Protein AF-A0A136KE57-F1 (afdb_monomer_lite)

Radius of gyration: 36.79 Å; chains: 1; bounding box: 88×45×106 Å

pLDDT: mean 73.86, std 18.14, range [24.44, 97.5]

Foldseek 3Di:
DDPPCPVDPPVVNLVVLLVVVLVVLVVDPDDPVLSVLLSVLSVVLSVVVVVCVVCVVVVVDDLLCSLLVVLLVCVLVVPPPVSSVSSLVSLVSSLVVCVVVVVHDRSDDDPCVVPDCDVVNSLVVSLVVLVVVLVVLVVVLVVQVVPPPRCVPCVVVNVVSVVVNVVSVVSNVVSCVVVVVPVVVPPPPPPDDDDPDDDDDDDPPPPVVVVVVVVVVCVVCVVVVVVVVVVVVVVVVVCCVVVVPPVPPPPDPPDPPDPDPDDDDKDADADPVRQGDQDWDWDKDWDFPDPPPTDTPDIDDTDTDGADNRRMD

Secondary structure (DSSP, 8-state):
----------HHHHHHHHHHHHHHHHHS---HHHHHHHHHHHHHHHHHHHHTTHHHHSS-S-GGGHHHHHHHHHHHTT--HHHHHHHHHHHHHHHHHHHHTT-SS-----GGGGTS--HHHHHHHHHHHHHHHHHHHHHHHHHHHHSTTTTTT-HHHHHHHHHHHHHHHHHHHHHHHHTT-TTTHHHH--S------------TTHHHHHHHHHHHHHHHHHHHHHHHHHHHHHHHHHHHHHSS------SS-SS------------B-B-TTS-B--S-EEE--EEESSSSSPPEEEE---EEE---TTSB-

Sequence (313 aa):
MLIINVMVINRYNLDNYIQEFTAFLDGSQIAAPYGKHIRSDIKHFAGWLHLKKELLEDGSYQIEDMPRLYVAALGLSRSPRATINRRLSSLRKLNTYISRQQLGQSLWIPKTLNGDLTEKNYLEESLRILTKYDEDLTQELMDFLAAPRASTKHPYLVKKMLDDLVVLDDTFTKYLSILDLSSMSSTKLAVTRKPLFKKDHPNSTITRSWLAQWQELVQRYAILIIIVLLFGLLGTSLSSQFFKKNKLAQAFPTNLTRGTRALSFQGRLTDSLGNPITTATNVVFKLHTAASGGSQLYTSGTCSITPDQDGIF

Structure (mmCIF, N/CA/C/O backbone):
data_AF-A0A136KE57-F1
#
_entry.id   AF-A0A136KE57-F1
#
loop_
_atom_site.group_PDB
_atom_site.id
_atom_site.type_symbol
_atom_site.label_atom_id
_atom_site.label_alt_id
_atom_site.label_comp_id
_atom_site.label_asym_id
_atom_site.label_entity_id
_atom_site.label_seq_id
_atom_site.pdbx_PDB_ins_code
_atom_site.Cartn_x
_atom_site.Cartn_y
_atom_site.Cartn_z
_atom_site.occupancy
_atom_site.B_iso_or_equiv
_atom_site.auth_seq_id
_atom_site.auth_comp_id
_atom_site.auth_asym_id
_atom_site.auth_atom_id
_atom_site.pdbx_PDB_model_num
ATOM 1 N N . MET A 1 1 ? 32.783 -25.815 0.886 1.00 31.81 1 MET A N 1
ATOM 2 C CA . MET A 1 1 ? 31.424 -25.912 0.313 1.00 31.81 1 MET A CA 1
ATOM 3 C C . MET A 1 1 ? 30.428 -25.430 1.366 1.00 31.81 1 MET A C 1
ATOM 5 O O . MET A 1 1 ? 29.775 -26.226 2.020 1.00 31.81 1 MET A O 1
ATOM 9 N N . LEU A 1 2 ? 30.408 -24.118 1.606 1.00 24.44 2 LEU A N 1
ATOM 10 C CA . LEU A 1 2 ? 29.475 -23.439 2.504 1.00 24.44 2 LEU A CA 1
ATOM 11 C C . LEU A 1 2 ? 28.540 -22.673 1.573 1.00 24.44 2 LEU A C 1
ATOM 13 O O . LEU A 1 2 ? 28.871 -21.581 1.120 1.00 24.44 2 LEU A O 1
ATOM 17 N N . ILE A 1 3 ? 27.422 -23.301 1.209 1.00 28.42 3 ILE A N 1
ATOM 18 C CA . ILE A 1 3 ? 26.276 -22.593 0.642 1.00 28.42 3 ILE A CA 1
ATOM 19 C C . ILE A 1 3 ? 25.750 -21.767 1.811 1.00 28.42 3 ILE A C 1
ATOM 21 O O . ILE A 1 3 ? 24.962 -22.232 2.631 1.00 28.42 3 ILE A O 1
ATOM 25 N N . ILE A 1 4 ? 26.335 -20.582 1.977 1.00 32.09 4 ILE A N 1
ATOM 26 C CA . ILE A 1 4 ? 25.825 -19.571 2.884 1.00 32.09 4 ILE A CA 1
ATOM 27 C C . ILE A 1 4 ? 24.401 -19.329 2.411 1.00 32.09 4 ILE A C 1
ATOM 29 O O . ILE A 1 4 ? 24.186 -18.967 1.257 1.00 32.09 4 ILE A O 1
ATOM 33 N N . ASN A 1 5 ? 23.456 -19.606 3.306 1.00 32.62 5 ASN A N 1
ATOM 34 C CA . ASN A 1 5 ? 22.074 -19.169 3.246 1.00 32.62 5 ASN A CA 1
ATOM 35 C C . ASN A 1 5 ? 22.054 -17.650 3.024 1.00 32.62 5 ASN A C 1
ATOM 37 O O . ASN A 1 5 ? 21.844 -16.873 3.954 1.00 32.62 5 ASN A O 1
ATOM 41 N N . VAL A 1 6 ? 22.247 -17.219 1.778 1.00 41.94 6 VAL A N 1
ATOM 42 C CA . VAL A 1 6 ? 21.626 -16.017 1.242 1.00 41.94 6 VAL A CA 1
ATOM 43 C C . VAL A 1 6 ? 20.154 -16.381 1.233 1.00 41.94 6 VAL A C 1
ATOM 45 O O . VAL A 1 6 ? 19.605 -16.860 0.245 1.00 41.94 6 VAL A O 1
ATOM 48 N N . MET A 1 7 ? 19.555 -16.314 2.423 1.00 39.28 7 MET A N 1
ATOM 49 C CA . MET A 1 7 ? 18.130 -16.419 2.615 1.00 39.28 7 MET A CA 1
ATOM 50 C C . MET A 1 7 ? 17.589 -15.250 1.819 1.00 39.28 7 MET A C 1
ATOM 52 O O . MET A 1 7 ? 17.660 -14.095 2.237 1.00 39.28 7 MET A O 1
ATOM 56 N N . VAL A 1 8 ? 17.216 -15.595 0.590 1.00 49.62 8 VAL A N 1
ATOM 57 C CA . VAL A 1 8 ? 16.650 -14.751 -0.438 1.00 49.62 8 VAL A CA 1
ATOM 58 C C . VAL A 1 8 ? 15.774 -13.744 0.283 1.00 49.62 8 VAL A C 1
ATOM 60 O O . VAL A 1 8 ? 14.885 -14.134 1.052 1.00 49.62 8 VAL A O 1
ATOM 63 N N . ILE A 1 9 ? 16.027 -12.453 0.069 1.00 53.16 9 ILE A N 1
ATOM 64 C CA . ILE A 1 9 ? 15.031 -11.416 0.330 1.00 53.16 9 ILE A CA 1
ATOM 65 C C . ILE A 1 9 ? 13.892 -11.710 -0.656 1.00 53.16 9 ILE A C 1
ATOM 67 O O . ILE A 1 9 ? 13.729 -11.068 -1.687 1.00 53.16 9 ILE A O 1
ATOM 71 N N . ASN A 1 10 ? 13.159 -12.792 -0.405 1.00 54.34 10 ASN A N 1
ATOM 72 C CA . ASN A 1 10 ? 11.990 -13.170 -1.150 1.00 54.34 10 ASN A CA 1
ATOM 73 C C . ASN A 1 10 ? 10.924 -12.163 -0.734 1.00 54.34 10 ASN A C 1
ATOM 75 O O . ASN A 1 10 ? 10.936 -11.663 0.392 1.00 54.34 10 ASN A O 1
ATOM 79 N N . ARG A 1 11 ? 10.018 -11.832 -1.646 1.00 49.69 11 ARG A N 1
ATOM 80 C CA . ARG A 1 11 ? 9.012 -10.776 -1.480 1.00 49.69 11 ARG A CA 1
ATOM 81 C C . ARG A 1 11 ? 8.305 -10.835 -0.119 1.00 49.69 11 ARG A C 1
ATOM 83 O O . ARG A 1 11 ? 8.120 -9.806 0.520 1.00 49.69 11 ARG A O 1
ATOM 90 N N . TYR A 1 12 ? 8.000 -12.051 0.336 1.00 52.72 12 TYR A N 1
ATOM 91 C CA . TYR A 1 12 ? 7.395 -12.321 1.640 1.00 52.72 12 TYR A CA 1
ATOM 92 C C . TYR A 1 12 ? 8.231 -11.822 2.826 1.00 52.72 12 TYR A C 1
ATOM 94 O O . TYR A 1 12 ? 7.671 -11.313 3.788 1.00 52.72 12 TYR A O 1
ATOM 102 N N . ASN A 1 13 ? 9.558 -11.899 2.753 1.00 69.31 13 ASN A N 1
ATOM 103 C CA . ASN A 1 13 ? 10.435 -11.460 3.833 1.00 69.31 13 ASN A CA 1
ATOM 104 C C . ASN A 1 13 ? 10.570 -9.937 3.878 1.00 69.31 13 ASN A C 1
ATOM 106 O O . ASN A 1 13 ? 10.570 -9.371 4.964 1.00 69.31 13 ASN A O 1
ATOM 110 N N . LEU A 1 14 ? 10.640 -9.249 2.731 1.00 73.31 14 LEU A N 1
ATOM 111 C CA . LEU A 1 14 ? 10.828 -7.795 2.736 1.00 73.31 14 LEU A CA 1
ATOM 112 C C . LEU A 1 14 ? 9.623 -7.053 3.319 1.00 73.31 14 LEU A C 1
ATOM 114 O O . LEU A 1 14 ? 9.807 -6.157 4.139 1.00 73.31 14 LEU A O 1
ATOM 118 N N . ASP A 1 15 ? 8.404 -7.428 2.929 1.00 75.44 15 ASP A N 1
ATOM 119 C CA . ASP A 1 15 ? 7.193 -6.797 3.463 1.00 75.44 15 ASP A CA 1
ATOM 120 C C . ASP A 1 15 ? 7.050 -7.060 4.971 1.00 75.44 15 ASP A C 1
ATOM 122 O O . ASP A 1 15 ? 6.745 -6.134 5.729 1.00 75.44 15 ASP A O 1
ATOM 126 N N . ASN A 1 16 ? 7.387 -8.275 5.422 1.00 81.88 16 ASN A N 1
ATOM 127 C CA . ASN A 1 16 ? 7.444 -8.619 6.843 1.00 81.88 16 ASN A CA 1
ATOM 128 C C . ASN A 1 16 ? 8.494 -7.776 7.584 1.00 81.88 16 ASN A C 1
ATOM 130 O O . ASN A 1 16 ? 8.169 -7.161 8.596 1.00 81.88 16 ASN A O 1
ATOM 134 N N . TYR A 1 17 ? 9.711 -7.632 7.046 1.00 79.81 17 TYR A N 1
ATOM 135 C CA . TYR A 1 17 ? 10.741 -6.776 7.645 1.00 79.81 17 TYR A CA 1
ATOM 136 C C . TYR A 1 17 ? 10.327 -5.307 7.693 1.00 79.81 17 TYR A C 1
ATOM 138 O O . TYR A 1 17 ? 10.644 -4.609 8.653 1.00 79.81 17 TYR A O 1
ATOM 146 N N . ILE A 1 18 ? 9.609 -4.809 6.684 1.00 81.25 18 ILE A N 1
ATOM 147 C CA . ILE A 1 18 ? 9.087 -3.439 6.686 1.00 81.25 18 ILE A CA 1
ATOM 148 C C . ILE A 1 18 ? 8.016 -3.280 7.764 1.00 81.25 18 ILE A C 1
ATOM 150 O O . ILE A 1 18 ? 7.982 -2.246 8.438 1.00 81.25 18 ILE A O 1
ATOM 154 N N . GLN A 1 19 ? 7.151 -4.278 7.944 1.00 87.00 19 GLN A N 1
ATOM 155 C CA . GLN A 1 19 ? 6.126 -4.276 8.982 1.00 87.00 19 GLN A CA 1
ATOM 156 C C . GLN A 1 19 ? 6.748 -4.328 10.384 1.00 87.00 19 GLN A C 1
ATOM 158 O O . GLN A 1 19 ? 6.423 -3.482 11.219 1.00 87.00 19 GLN A O 1
ATOM 163 N N . GLU A 1 20 ? 7.693 -5.237 10.621 1.00 89.62 20 GLU A N 1
ATOM 164 C CA . GLU A 1 20 ? 8.438 -5.356 11.880 1.00 89.62 20 GLU A CA 1
ATOM 165 C C . GLU A 1 20 ? 9.254 -4.095 12.181 1.00 89.62 20 GLU A C 1
ATOM 167 O O . GLU A 1 20 ? 9.195 -3.555 13.288 1.00 89.62 20 GLU A O 1
ATOM 172 N N . PHE A 1 21 ? 9.945 -3.545 11.178 1.00 90.00 21 PHE A N 1
ATOM 173 C CA . PHE A 1 21 ? 10.662 -2.281 11.314 1.00 90.00 21 PHE A CA 1
ATOM 174 C C . PHE A 1 21 ? 9.713 -1.118 11.618 1.00 90.00 21 PHE A C 1
ATOM 176 O O . PHE A 1 21 ? 10.046 -0.229 12.399 1.00 90.00 21 PHE A O 1
ATOM 183 N N . THR A 1 22 ? 8.514 -1.112 11.033 1.00 88.19 22 THR A N 1
ATOM 184 C CA . THR A 1 22 ? 7.504 -0.089 11.321 1.00 88.19 22 THR A CA 1
ATOM 185 C C . THR A 1 22 ? 7.013 -0.188 12.764 1.00 88.19 22 THR A C 1
ATOM 187 O O . THR A 1 22 ? 6.952 0.837 13.440 1.00 88.19 22 THR A O 1
ATOM 190 N N . ALA A 1 23 ? 6.747 -1.399 13.260 1.00 89.94 23 ALA A N 1
ATOM 191 C CA . ALA A 1 23 ? 6.398 -1.623 14.662 1.00 89.94 23 ALA A CA 1
ATOM 192 C C . ALA A 1 23 ? 7.539 -1.197 15.604 1.00 89.94 23 ALA A C 1
ATOM 194 O O . ALA A 1 23 ? 7.301 -0.545 16.620 1.00 89.94 23 ALA A O 1
ATOM 195 N N . PHE A 1 24 ? 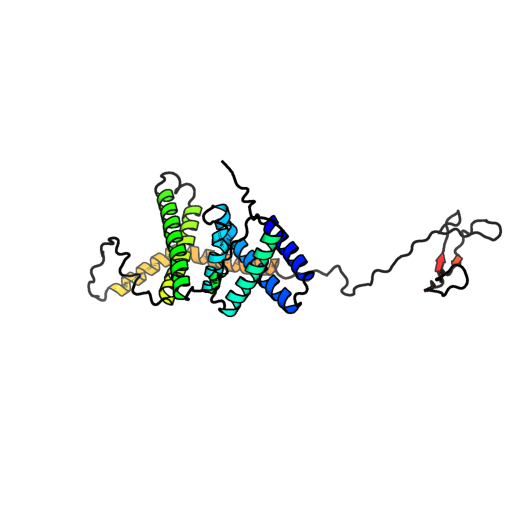8.791 -1.476 15.228 1.00 91.88 24 PHE A N 1
ATOM 196 C CA . PHE A 1 24 ? 9.972 -0.999 15.948 1.00 91.88 24 PHE A CA 1
ATOM 197 C C . PHE A 1 24 ? 10.055 0.534 15.989 1.00 91.88 24 PHE A C 1
ATOM 199 O O . PHE A 1 24 ? 10.359 1.102 17.038 1.00 91.88 24 PHE A O 1
ATOM 206 N N . LEU A 1 25 ? 9.762 1.221 14.879 1.00 90.50 25 LEU A N 1
ATOM 207 C CA . LEU A 1 25 ? 9.720 2.684 14.855 1.00 90.50 25 LEU A CA 1
ATOM 208 C C . LEU A 1 25 ? 8.629 3.243 15.772 1.00 90.50 25 LEU A C 1
ATOM 210 O O . LEU A 1 25 ? 8.873 4.257 16.420 1.00 90.50 25 LEU A O 1
ATOM 214 N N . ASP A 1 26 ? 7.466 2.598 15.845 1.00 88.12 26 ASP A N 1
ATOM 215 C CA . ASP A 1 26 ? 6.365 3.039 16.708 1.00 88.12 26 ASP A CA 1
ATOM 216 C C . ASP A 1 26 ? 6.651 2.796 18.200 1.00 88.12 26 ASP A C 1
ATOM 218 O O . ASP A 1 26 ? 6.220 3.582 19.039 1.00 88.12 26 ASP A O 1
ATOM 222 N N . GLY A 1 27 ? 7.430 1.759 18.532 1.00 87.94 27 GLY A N 1
ATOM 223 C CA . GLY A 1 27 ? 7.944 1.535 19.889 1.00 87.94 27 GLY A CA 1
ATOM 224 C C . GLY A 1 27 ? 9.142 2.419 20.258 1.00 87.94 27 GLY A C 1
ATOM 225 O O . GLY A 1 27 ? 9.462 2.582 21.436 1.00 87.94 27 GLY A O 1
ATOM 226 N N . SER A 1 28 ? 9.823 3.002 19.271 1.00 84.00 28 SER A N 1
ATOM 227 C CA . SER A 1 28 ? 10.935 3.921 19.506 1.00 84.00 28 SER A CA 1
ATOM 228 C C . SER A 1 28 ? 10.418 5.323 19.853 1.00 84.00 28 SER A C 1
ATOM 230 O O . SER A 1 28 ? 9.461 5.800 19.253 1.00 84.00 28 SER A O 1
ATOM 232 N N . GLN A 1 29 ? 11.081 6.041 20.767 1.00 86.44 29 GLN A N 1
ATOM 233 C CA . GLN A 1 29 ? 10.748 7.436 21.129 1.00 86.44 29 GLN A CA 1
ATOM 234 C C . GLN A 1 29 ? 11.065 8.457 20.010 1.00 86.44 29 GLN A C 1
ATOM 236 O O . GLN A 1 29 ? 11.416 9.610 20.259 1.00 86.44 29 GLN A O 1
ATOM 241 N N . ILE A 1 30 ? 10.999 8.042 18.747 1.00 85.94 30 ILE A N 1
ATOM 242 C CA . ILE A 1 30 ? 11.199 8.907 17.596 1.00 85.94 30 ILE A CA 1
ATOM 243 C C . ILE A 1 30 ? 9.970 9.808 17.438 1.00 85.94 30 ILE A C 1
ATOM 245 O O . ILE A 1 30 ? 8.833 9.343 17.434 1.00 85.94 30 ILE A O 1
ATOM 249 N N . ALA A 1 31 ? 10.196 11.108 17.235 1.00 82.56 31 ALA A N 1
ATOM 250 C CA . ALA A 1 31 ? 9.117 12.062 17.001 1.00 82.56 31 ALA A CA 1
ATOM 251 C C . ALA A 1 31 ? 8.207 11.613 15.838 1.00 82.56 31 ALA A C 1
ATOM 253 O O . ALA A 1 31 ? 8.679 11.318 14.733 1.00 82.56 31 ALA A O 1
ATOM 254 N N . ALA A 1 32 ? 6.890 11.616 16.066 1.00 81.94 32 ALA A N 1
ATOM 255 C CA . ALA A 1 32 ? 5.895 11.103 15.120 1.00 81.94 32 ALA A CA 1
ATOM 256 C C . ALA A 1 32 ? 6.021 11.639 13.670 1.00 81.94 32 ALA A C 1
ATOM 258 O O . ALA A 1 32 ? 5.889 10.837 12.737 1.00 81.94 32 ALA A O 1
ATOM 259 N N . PRO A 1 33 ? 6.324 12.935 13.418 1.00 83.25 33 PRO A N 1
ATOM 260 C CA . PRO A 1 33 ? 6.522 13.443 12.056 1.00 83.25 33 PRO A CA 1
ATOM 261 C C . PRO A 1 33 ? 7.706 12.775 11.348 1.00 83.25 33 PRO A C 1
ATOM 263 O O . PRO A 1 33 ? 7.630 12.412 10.175 1.00 83.25 33 PRO A O 1
ATOM 266 N N . TYR A 1 34 ? 8.790 12.538 12.082 1.00 86.19 34 TYR A N 1
ATOM 267 C CA . TYR A 1 34 ? 10.004 11.940 11.549 1.00 86.19 34 TYR A CA 1
ATOM 268 C C . TYR A 1 34 ? 9.820 10.445 11.238 1.00 86.19 34 TYR A C 1
ATOM 270 O O . TYR A 1 34 ? 10.281 9.963 10.202 1.00 86.19 34 TYR A O 1
ATOM 278 N N . GLY A 1 35 ? 9.048 9.725 12.061 1.00 87.94 35 GLY A N 1
ATOM 279 C CA . GLY A 1 35 ? 8.667 8.336 11.784 1.00 87.94 35 GLY A CA 1
ATOM 280 C C . GLY A 1 35 ? 7.858 8.173 10.488 1.00 87.94 35 GLY A C 1
ATOM 281 O O . GLY A 1 35 ? 8.037 7.194 9.761 1.00 87.94 35 GLY A O 1
ATOM 282 N N . LYS A 1 36 ? 6.998 9.141 10.136 1.00 90.19 36 LYS A N 1
ATOM 283 C CA . LYS A 1 36 ? 6.256 9.127 8.856 1.00 90.19 36 LYS A CA 1
ATOM 284 C C . LYS A 1 36 ? 7.191 9.240 7.649 1.00 90.19 36 LYS A C 1
ATOM 286 O O . LYS A 1 36 ? 7.022 8.507 6.674 1.00 90.19 36 LYS A O 1
ATOM 291 N N . HIS A 1 37 ? 8.196 10.110 7.727 1.00 92.38 37 HIS A N 1
ATOM 292 C CA . HIS A 1 37 ? 9.179 10.289 6.658 1.00 92.38 37 HIS A CA 1
ATOM 293 C C . HIS A 1 37 ? 10.005 9.025 6.402 1.00 92.38 37 HIS A C 1
ATOM 295 O O . HIS A 1 37 ? 10.165 8.640 5.243 1.00 92.38 37 HIS A O 1
ATOM 301 N N . ILE A 1 38 ? 10.461 8.348 7.463 1.00 93.25 38 ILE A N 1
ATOM 302 C CA . ILE A 1 38 ? 11.210 7.089 7.327 1.00 93.25 38 ILE A CA 1
ATOM 303 C C . ILE A 1 38 ? 10.354 6.021 6.641 1.00 93.25 38 ILE A C 1
ATOM 305 O O . ILE A 1 38 ? 10.799 5.403 5.675 1.00 93.25 38 ILE A O 1
ATOM 309 N N . ARG A 1 39 ? 9.108 5.833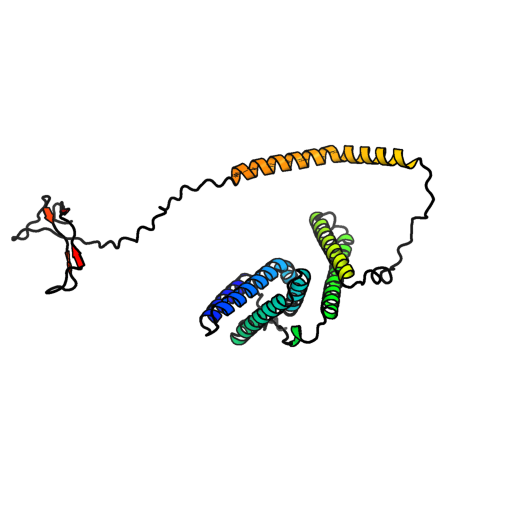 7.095 1.00 91.31 39 ARG A N 1
ATOM 310 C CA . ARG A 1 39 ? 8.178 4.864 6.492 1.00 91.31 39 ARG A CA 1
ATOM 311 C C . ARG A 1 39 ? 7.969 5.115 5.003 1.00 91.31 39 ARG A C 1
ATOM 313 O O . ARG A 1 39 ? 7.999 4.177 4.212 1.00 91.31 39 ARG A O 1
ATOM 320 N N . SER A 1 40 ? 7.765 6.375 4.618 1.00 93.69 40 SER A N 1
ATOM 321 C CA . SER A 1 40 ? 7.586 6.745 3.213 1.00 93.69 40 SER A CA 1
ATOM 322 C C . SER A 1 40 ? 8.814 6.412 2.365 1.00 93.69 40 SER A C 1
ATOM 324 O O . SER A 1 40 ? 8.663 5.977 1.226 1.00 93.69 40 SER A O 1
ATOM 326 N N . ASP A 1 41 ? 10.020 6.610 2.898 1.00 94.75 41 ASP A N 1
ATOM 327 C CA . ASP A 1 41 ? 11.260 6.344 2.164 1.00 94.75 41 ASP A CA 1
ATOM 328 C C . ASP A 1 41 ? 11.513 4.857 1.971 1.00 94.75 41 ASP A C 1
ATOM 330 O O . ASP A 1 41 ? 11.935 4.439 0.894 1.00 94.75 41 ASP A O 1
ATOM 334 N N . ILE A 1 42 ? 11.228 4.063 3.002 1.00 91.88 42 ILE A N 1
ATOM 335 C CA . ILE A 1 42 ? 11.387 2.611 2.951 1.00 91.88 42 ILE A CA 1
ATOM 336 C C . ILE A 1 42 ? 10.379 2.000 1.987 1.00 91.88 42 ILE A C 1
ATOM 338 O O . ILE A 1 42 ? 10.761 1.172 1.170 1.00 91.88 42 ILE A O 1
ATOM 342 N N . LYS A 1 43 ? 9.123 2.464 1.997 1.00 90.75 43 LYS A N 1
ATOM 343 C CA . LYS A 1 43 ? 8.126 2.039 1.004 1.00 90.75 43 LYS A CA 1
ATOM 344 C C . LYS A 1 43 ? 8.549 2.385 -0.422 1.00 90.75 43 LYS A C 1
ATOM 346 O O . LYS A 1 43 ? 8.371 1.570 -1.319 1.00 90.75 43 LYS A O 1
ATOM 351 N N . HIS A 1 44 ? 9.132 3.565 -0.632 1.00 93.69 44 HIS A N 1
ATOM 352 C CA . HIS A 1 44 ? 9.649 3.945 -1.946 1.00 93.69 44 HIS A CA 1
ATOM 353 C C . HIS A 1 44 ? 10.793 3.023 -2.393 1.00 93.69 44 HIS A C 1
ATOM 355 O O . HIS A 1 44 ? 10.810 2.578 -3.537 1.00 93.69 44 HIS A O 1
ATOM 361 N N . PHE A 1 45 ? 11.732 2.711 -1.497 1.00 91.62 45 PHE A N 1
ATOM 362 C CA . PHE A 1 45 ? 12.807 1.765 -1.788 1.00 91.62 45 PHE A CA 1
ATOM 363 C C . PHE A 1 45 ? 12.280 0.356 -2.075 1.00 91.62 45 PHE A C 1
ATOM 365 O O . PHE A 1 45 ? 12.689 -0.248 -3.057 1.00 91.62 45 PHE A O 1
ATOM 372 N N . ALA A 1 46 ? 11.333 -0.140 -1.279 1.00 87.19 46 ALA A N 1
ATOM 373 C CA . ALA A 1 46 ? 10.717 -1.449 -1.478 1.00 87.19 46 ALA A CA 1
ATOM 374 C C . ALA A 1 46 ? 9.971 -1.538 -2.816 1.00 87.19 46 ALA A C 1
ATOM 376 O O . ALA A 1 46 ? 10.114 -2.518 -3.541 1.00 87.19 46 ALA A O 1
ATOM 377 N N . GLY A 1 47 ? 9.233 -0.484 -3.181 1.00 87.12 47 GLY A N 1
ATOM 378 C CA . GLY A 1 47 ? 8.586 -0.383 -4.488 1.00 87.12 47 GLY A CA 1
ATOM 379 C C . GLY A 1 47 ? 9.595 -0.376 -5.636 1.00 87.12 47 GLY A C 1
ATOM 380 O O . GLY A 1 47 ? 9.393 -1.058 -6.636 1.00 87.12 47 GLY A O 1
ATOM 381 N N . TRP A 1 48 ? 10.715 0.332 -5.480 1.00 91.44 48 TRP A N 1
ATOM 382 C CA . TRP A 1 48 ? 11.799 0.298 -6.461 1.00 91.44 48 TRP A CA 1
ATOM 383 C C . TRP A 1 48 ? 12.442 -1.094 -6.570 1.00 91.44 48 TRP A C 1
ATOM 385 O O . TRP A 1 48 ? 12.628 -1.588 -7.679 1.00 91.44 48 TRP A O 1
ATOM 395 N N . LEU A 1 49 ? 12.711 -1.758 -5.441 1.00 85.06 49 LEU A N 1
ATOM 396 C CA . LEU A 1 49 ? 13.256 -3.118 -5.406 1.00 85.06 49 LEU A CA 1
ATOM 397 C C . LEU A 1 49 ? 12.314 -4.106 -6.104 1.00 85.06 49 LEU A C 1
ATOM 399 O O . LEU A 1 49 ? 12.758 -4.964 -6.858 1.00 85.06 49 LEU A O 1
ATOM 403 N N . HIS A 1 50 ? 11.004 -3.946 -5.897 1.00 82.56 50 HIS A N 1
ATOM 404 C CA . HIS A 1 50 ? 9.980 -4.770 -6.529 1.00 82.56 50 HIS A CA 1
ATOM 405 C C . HIS A 1 50 ? 10.027 -4.684 -8.058 1.00 82.56 50 HIS A C 1
ATOM 407 O O . HIS A 1 50 ? 9.947 -5.710 -8.728 1.00 82.56 50 HIS A O 1
ATOM 413 N N . LEU A 1 51 ? 10.227 -3.481 -8.607 1.00 82.31 51 LEU A N 1
ATOM 414 C CA . LEU A 1 51 ? 10.384 -3.274 -10.050 1.00 82.31 51 LEU A CA 1
ATOM 415 C C . LEU A 1 51 ? 11.680 -3.878 -10.607 1.00 82.31 51 LEU A C 1
ATOM 417 O O . LEU A 1 51 ? 11.780 -4.094 -11.809 1.00 82.31 51 LEU A O 1
ATOM 421 N N . LYS A 1 52 ? 12.677 -4.127 -9.753 1.00 84.06 52 LYS A N 1
ATOM 422 C CA . LYS A 1 52 ? 13.980 -4.694 -10.124 1.00 84.06 52 LYS A CA 1
ATOM 423 C C . LYS A 1 52 ? 14.150 -6.151 -9.698 1.00 84.06 52 LYS A C 1
ATOM 425 O O . LYS A 1 52 ? 15.257 -6.668 -9.738 1.00 84.06 52 LYS A O 1
ATOM 430 N N . LYS A 1 53 ? 13.059 -6.826 -9.328 1.00 80.44 53 LYS A N 1
ATOM 431 C CA . LYS A 1 53 ? 13.077 -8.224 -8.886 1.00 80.44 53 LYS A CA 1
ATOM 432 C C . LYS A 1 53 ? 13.651 -9.176 -9.941 1.00 80.44 53 LYS A C 1
ATOM 434 O O . LYS A 1 53 ? 14.391 -10.074 -9.568 1.00 80.44 53 LYS A O 1
ATOM 439 N N . GLU A 1 54 ? 13.375 -8.947 -11.227 1.00 72.00 54 GLU A N 1
ATOM 440 C CA . GLU A 1 54 ? 13.931 -9.773 -12.315 1.00 72.00 54 GLU A CA 1
ATOM 441 C C . GLU A 1 54 ? 15.472 -9.746 -12.323 1.00 72.00 54 GLU A C 1
ATOM 443 O O . GLU A 1 54 ? 16.082 -10.799 -12.452 1.00 72.00 54 GLU A O 1
ATOM 448 N N . LEU A 1 55 ? 16.083 -8.585 -12.039 1.00 67.00 55 LEU A N 1
ATOM 449 C CA . LEU A 1 55 ? 17.544 -8.399 -11.950 1.00 67.00 55 LEU A CA 1
ATOM 450 C C . LEU A 1 55 ? 18.188 -9.002 -10.687 1.00 67.00 55 LEU A C 1
ATOM 452 O O . LEU A 1 55 ? 19.406 -8.967 -10.521 1.00 67.00 55 LEU A O 1
ATOM 456 N N . LEU A 1 56 ? 17.371 -9.425 -9.721 1.00 69.75 56 LEU A N 1
ATOM 457 C CA . LEU A 1 56 ? 17.835 -10.146 -8.535 1.00 69.75 56 LEU A CA 1
ATOM 458 C C . LEU A 1 56 ? 17.703 -11.659 -8.727 1.00 69.75 56 LEU A C 1
ATOM 460 O O . LEU A 1 56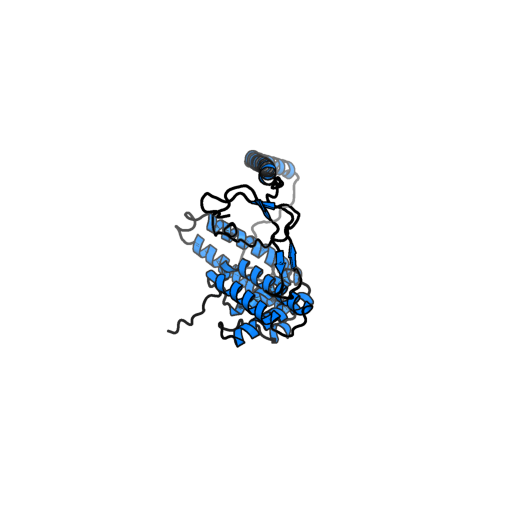 ? 18.486 -12.419 -8.165 1.00 69.75 56 LEU A O 1
ATOM 464 N N . GLU A 1 57 ? 16.685 -12.099 -9.471 1.00 75.75 57 GLU A N 1
ATOM 465 C CA . GLU A 1 57 ? 16.402 -13.517 -9.712 1.00 75.75 57 GLU A CA 1
ATOM 466 C C . GLU A 1 57 ? 17.340 -14.134 -10.753 1.00 75.75 57 GLU A C 1
ATOM 468 O O . GLU A 1 57 ? 17.636 -15.324 -10.664 1.00 75.75 57 GLU A O 1
ATOM 473 N N . ASP A 1 58 ? 17.840 -13.335 -11.694 1.00 73.75 58 ASP A N 1
ATOM 474 C CA . ASP A 1 58 ? 18.830 -13.745 -12.694 1.00 73.75 58 ASP A CA 1
ATOM 475 C C . ASP A 1 58 ? 20.266 -13.843 -12.131 1.00 73.75 58 ASP A C 1
ATOM 477 O O . ASP A 1 58 ? 21.149 -14.410 -12.771 1.00 73.75 58 ASP A O 1
ATOM 481 N N . GLY A 1 59 ? 20.500 -13.335 -10.913 1.00 71.88 59 GLY A N 1
ATOM 482 C CA . GLY A 1 59 ? 21.818 -13.290 -10.279 1.00 71.88 59 GLY A CA 1
ATOM 483 C C . GLY A 1 59 ? 22.762 -12.237 -10.870 1.00 71.88 59 GLY A C 1
ATOM 484 O O . GLY A 1 59 ? 23.938 -12.217 -10.498 1.00 71.88 59 GLY A O 1
ATOM 485 N N . SER A 1 60 ? 22.264 -11.353 -11.742 1.00 60.59 60 SER A N 1
ATOM 486 C CA . SER A 1 60 ? 23.041 -10.293 -12.398 1.00 60.59 60 SER A CA 1
ATOM 487 C C . SER A 1 60 ? 23.635 -9.301 -11.397 1.00 60.59 60 SER A C 1
ATOM 489 O O . SER A 1 60 ? 24.690 -8.715 -11.648 1.00 60.59 60 SER A O 1
ATOM 491 N N . TYR A 1 61 ? 22.990 -9.127 -10.239 1.00 68.62 61 TYR A N 1
ATOM 492 C CA . TYR A 1 61 ? 23.442 -8.212 -9.196 1.00 68.62 61 TYR A CA 1
ATOM 493 C C . TYR A 1 61 ? 23.465 -8.861 -7.818 1.00 68.62 61 TYR A C 1
ATOM 495 O O . TYR A 1 61 ? 22.543 -9.569 -7.411 1.00 68.62 61 TYR A O 1
ATOM 503 N N . GLN A 1 62 ? 24.523 -8.557 -7.067 1.00 73.62 62 GLN A N 1
ATOM 504 C CA . GLN A 1 62 ? 24.621 -8.922 -5.661 1.00 73.62 62 GLN A CA 1
AT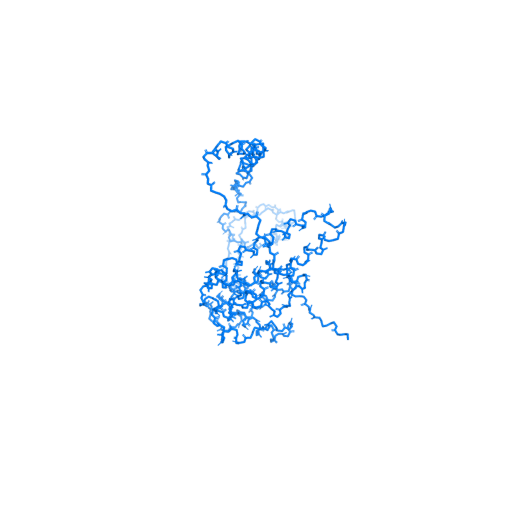OM 505 C C . GLN A 1 62 ? 23.759 -7.966 -4.820 1.00 73.62 62 GLN A C 1
ATOM 507 O O . GLN A 1 62 ? 23.575 -6.792 -5.157 1.00 73.62 62 GLN A O 1
ATOM 512 N N . ILE A 1 63 ? 23.221 -8.449 -3.698 1.00 69.88 63 ILE A N 1
ATOM 513 C CA . ILE A 1 63 ? 22.346 -7.654 -2.814 1.00 69.88 63 ILE A CA 1
ATOM 514 C C . ILE A 1 63 ? 23.079 -6.402 -2.296 1.00 69.88 63 ILE A C 1
ATOM 516 O O . ILE A 1 63 ? 22.470 -5.348 -2.091 1.00 69.88 63 ILE A O 1
ATOM 520 N N . GLU A 1 64 ? 24.397 -6.498 -2.139 1.00 70.75 64 GLU A N 1
ATOM 521 C CA . GLU A 1 64 ? 25.312 -5.440 -1.714 1.00 70.75 64 GLU A CA 1
ATOM 522 C C . GLU A 1 64 ? 25.350 -4.253 -2.689 1.00 70.75 64 GLU A C 1
ATOM 524 O O . GLU A 1 64 ? 25.635 -3.124 -2.275 1.00 70.75 64 GLU A O 1
ATOM 529 N N . ASP A 1 65 ? 25.012 -4.474 -3.961 1.00 75.44 65 ASP A N 1
ATOM 530 C CA . ASP A 1 65 ? 24.996 -3.436 -4.994 1.00 75.44 65 ASP A CA 1
ATOM 531 C C . ASP A 1 65 ? 23.669 -2.664 -5.034 1.00 75.44 65 ASP A C 1
ATOM 533 O O . ASP A 1 65 ? 23.611 -1.533 -5.531 1.00 75.44 65 ASP A O 1
ATOM 537 N N . MET A 1 66 ? 22.601 -3.206 -4.438 1.00 79.38 66 MET A N 1
ATOM 538 C CA . MET A 1 66 ? 21.259 -2.615 -4.497 1.00 79.38 66 MET A CA 1
ATOM 539 C C . MET A 1 66 ? 21.171 -1.195 -3.931 1.00 79.38 66 MET A C 1
ATOM 541 O O . MET A 1 66 ? 20.496 -0.361 -4.541 1.00 79.38 66 MET A O 1
ATOM 545 N N . PRO A 1 67 ? 21.852 -0.835 -2.824 1.00 81.06 67 PRO A N 1
ATOM 546 C CA . PRO A 1 67 ? 21.896 0.552 -2.384 1.00 81.06 67 PRO A CA 1
ATOM 547 C C . PRO A 1 67 ? 22.514 1.487 -3.425 1.00 81.06 67 PRO A C 1
ATOM 549 O O . PRO A 1 67 ? 22.007 2.591 -3.607 1.00 81.06 67 PRO A O 1
ATOM 552 N N . ARG A 1 68 ? 23.574 1.064 -4.126 1.00 81.12 68 ARG A N 1
ATOM 553 C CA . ARG A 1 68 ? 24.239 1.887 -5.150 1.00 81.12 68 ARG A CA 1
ATOM 554 C C . ARG A 1 68 ? 23.324 2.099 -6.349 1.00 81.12 68 ARG A C 1
ATOM 556 O O . ARG A 1 68 ? 23.118 3.241 -6.753 1.00 81.12 68 ARG A O 1
ATOM 563 N N . LEU A 1 69 ? 22.709 1.022 -6.836 1.00 83.88 69 LEU A N 1
ATOM 564 C CA . LEU A 1 69 ? 21.728 1.055 -7.922 1.00 83.88 69 LEU A CA 1
ATOM 565 C C . LEU A 1 69 ? 20.500 1.899 -7.566 1.00 83.88 69 LEU A C 1
ATOM 567 O O . LEU A 1 69 ? 19.996 2.658 -8.394 1.00 83.88 69 LEU A O 1
ATOM 571 N N . TYR A 1 70 ? 20.035 1.823 -6.319 1.00 90.56 70 TYR A N 1
ATOM 572 C CA . TYR A 1 70 ? 18.930 2.656 -5.868 1.00 90.56 70 TYR A CA 1
ATOM 573 C C . TYR A 1 70 ? 19.313 4.126 -5.856 1.00 90.56 70 TYR A C 1
ATOM 575 O O . TYR A 1 70 ? 18.542 4.952 -6.343 1.00 90.56 70 TYR A O 1
ATOM 583 N N . VAL A 1 71 ? 20.503 4.473 -5.345 1.00 87.31 71 VAL A N 1
ATOM 584 C CA . VAL A 1 71 ? 20.961 5.857 -5.443 1.00 87.31 71 VAL A CA 1
ATOM 585 C C . VAL A 1 71 ? 21.022 6.247 -6.902 1.00 87.31 71 VAL A C 1
ATOM 587 O O . VAL A 1 71 ? 20.387 7.251 -7.190 1.00 87.31 71 VAL A O 1
ATOM 590 N N . ALA A 1 72 ? 21.665 5.478 -7.797 1.00 83.38 72 ALA A N 1
ATOM 591 C CA . ALA A 1 72 ? 21.720 5.698 -9.258 1.00 83.38 72 ALA A CA 1
ATOM 592 C C . ALA A 1 72 ? 20.340 6.065 -9.847 1.00 83.38 72 ALA A C 1
ATOM 594 O O . ALA A 1 72 ? 20.156 7.102 -10.490 1.00 83.38 72 ALA A O 1
ATOM 595 N N . ALA A 1 73 ? 19.321 5.275 -9.511 1.00 87.81 73 ALA A N 1
ATOM 596 C CA . ALA A 1 73 ? 17.945 5.513 -9.934 1.00 87.81 73 ALA A CA 1
ATOM 597 C C . ALA A 1 73 ? 17.339 6.815 -9.369 1.00 87.81 73 ALA A C 1
ATOM 599 O O . ALA A 1 73 ? 16.570 7.500 -10.048 1.00 87.81 73 ALA A O 1
ATOM 600 N N . LEU A 1 74 ? 17.680 7.198 -8.135 1.00 88.38 74 LEU A N 1
ATOM 601 C CA . LEU A 1 74 ? 17.223 8.461 -7.556 1.00 88.38 74 LEU A CA 1
ATOM 602 C C . LEU A 1 74 ? 17.820 9.682 -8.266 1.00 88.38 74 LEU A C 1
ATOM 604 O O . LEU A 1 74 ? 17.086 10.647 -8.498 1.00 88.38 74 LEU A O 1
ATOM 608 N N . GLY A 1 75 ? 19.100 9.644 -8.639 1.00 82.69 75 GLY A N 1
ATOM 609 C CA . GLY A 1 75 ? 19.734 10.713 -9.418 1.00 82.69 75 GLY A CA 1
ATOM 610 C C . GLY A 1 75 ? 19.092 10.858 -10.794 1.00 82.69 75 GLY A C 1
ATOM 611 O O . GLY A 1 75 ? 18.714 11.962 -11.186 1.00 82.69 75 GLY A O 1
ATOM 612 N N . LEU A 1 76 ? 18.823 9.732 -11.461 1.00 77.94 76 LEU A N 1
ATOM 613 C CA . LEU A 1 76 ? 18.091 9.689 -12.732 1.00 77.94 76 LEU A CA 1
ATOM 614 C C . LEU A 1 76 ? 16.713 10.337 -12.678 1.00 77.94 76 LEU A C 1
ATOM 616 O O . LEU A 1 76 ? 16.312 11.047 -13.601 1.00 77.94 76 LEU A O 1
ATOM 620 N N . SER A 1 77 ? 15.990 10.117 -11.580 1.00 81.06 77 SER A N 1
ATOM 621 C CA . SER A 1 77 ? 14.659 10.692 -11.369 1.00 81.06 77 SER A CA 1
ATOM 622 C C . SER A 1 77 ? 14.666 12.204 -11.101 1.00 81.06 77 SER A C 1
ATOM 624 O O . SER A 1 77 ? 13.603 12.777 -10.870 1.00 81.06 77 SER A O 1
ATOM 626 N N . ARG A 1 78 ? 15.842 12.856 -11.096 1.00 85.81 78 ARG A N 1
ATOM 627 C CA . ARG A 1 78 ? 16.032 14.264 -10.701 1.00 85.81 78 ARG A CA 1
ATOM 628 C C . ARG A 1 78 ? 15.498 14.558 -9.296 1.00 85.81 78 ARG A C 1
ATOM 630 O O . ARG A 1 78 ? 15.016 15.655 -9.011 1.00 85.81 78 ARG A O 1
ATOM 637 N N . SER A 1 79 ? 15.573 13.573 -8.400 1.00 86.88 79 SER A N 1
ATOM 638 C CA . SER A 1 79 ? 15.205 13.776 -7.000 1.00 86.88 79 SER A CA 1
ATOM 639 C C . SER A 1 79 ? 16.137 14.821 -6.369 1.00 86.88 79 SER A C 1
ATOM 641 O O . SER A 1 79 ? 17.355 14.696 -6.506 1.00 86.88 79 SER A O 1
ATOM 643 N N . PRO A 1 80 ? 15.623 15.823 -5.627 1.00 91.50 80 PRO A N 1
ATOM 644 C CA . PRO A 1 80 ? 16.475 16.801 -4.956 1.00 91.50 80 PRO A CA 1
ATOM 645 C C . PRO A 1 80 ? 17.505 16.128 -4.042 1.00 91.50 80 PRO A C 1
ATOM 647 O O . PRO A 1 80 ? 17.173 15.172 -3.335 1.00 91.50 80 PRO A O 1
ATOM 650 N N . ARG A 1 81 ? 18.735 16.658 -3.976 1.00 84.56 81 ARG A N 1
ATOM 651 C CA . ARG A 1 81 ? 19.830 16.083 -3.163 1.00 84.56 81 ARG A CA 1
ATOM 652 C C . ARG A 1 81 ? 19.440 15.894 -1.691 1.00 84.56 81 ARG A C 1
ATOM 654 O O . ARG A 1 81 ? 19.779 14.881 -1.084 1.00 84.56 81 ARG A O 1
ATOM 661 N N . ALA A 1 82 ? 18.650 16.816 -1.137 1.00 87.94 82 ALA A N 1
ATOM 662 C CA . ALA A 1 82 ? 18.084 16.691 0.208 1.00 87.94 82 ALA A CA 1
ATOM 663 C C . ALA A 1 82 ? 17.163 15.462 0.355 1.00 87.94 82 ALA A C 1
ATOM 665 O O . ALA A 1 82 ? 17.243 14.746 1.353 1.00 87.94 82 ALA A O 1
ATOM 666 N N . THR A 1 83 ? 16.338 15.164 -0.654 1.00 91.50 83 THR A N 1
ATOM 667 C CA . THR A 1 83 ? 15.472 13.975 -0.687 1.00 91.50 83 THR A CA 1
ATOM 668 C C . THR A 1 83 ? 16.285 12.689 -0.788 1.00 91.50 83 THR A C 1
ATOM 670 O O . THR A 1 83 ? 15.982 11.732 -0.076 1.00 91.50 83 THR A O 1
ATOM 673 N N . ILE A 1 84 ? 17.334 12.667 -1.618 1.00 90.38 84 ILE A N 1
ATOM 674 C CA . ILE A 1 84 ? 18.245 11.517 -1.738 1.00 90.38 84 ILE A CA 1
ATOM 675 C C . ILE A 1 84 ? 18.919 11.239 -0.391 1.00 90.38 84 ILE A C 1
ATOM 677 O O . ILE A 1 84 ? 18.837 10.125 0.126 1.00 90.38 84 ILE A O 1
ATOM 681 N N . ASN A 1 85 ? 19.495 12.268 0.236 1.00 88.31 85 ASN A N 1
ATOM 682 C CA . ASN A 1 85 ? 20.140 12.157 1.546 1.00 88.31 85 ASN A CA 1
ATOM 683 C C . ASN A 1 85 ? 19.175 11.674 2.635 1.00 88.31 85 ASN A C 1
ATOM 685 O O . ASN A 1 85 ? 19.542 10.834 3.461 1.00 88.31 85 ASN A O 1
ATOM 689 N N . ARG A 1 86 ? 17.933 12.174 2.627 1.00 94.19 86 ARG A N 1
ATOM 690 C CA . ARG A 1 86 ? 16.881 11.734 3.550 1.00 94.19 86 ARG A CA 1
ATOM 691 C C . ARG A 1 86 ? 16.563 10.249 3.359 1.00 94.19 86 ARG A C 1
ATOM 693 O O . ARG A 1 86 ? 16.606 9.504 4.335 1.00 94.19 86 ARG A O 1
ATOM 700 N N . ARG A 1 87 ? 16.346 9.804 2.115 1.00 94.56 87 ARG A N 1
ATOM 701 C CA . ARG A 1 87 ? 16.077 8.393 1.777 1.00 94.56 87 ARG A CA 1
ATOM 702 C C . ARG A 1 87 ? 17.232 7.480 2.182 1.00 94.56 87 ARG A C 1
ATOM 704 O O . ARG A 1 87 ? 17.001 6.449 2.805 1.00 94.56 87 ARG A O 1
ATOM 711 N N . LEU A 1 88 ? 18.470 7.885 1.912 1.00 89.81 88 LEU A N 1
ATOM 712 C CA . LEU A 1 88 ? 19.663 7.147 2.327 1.00 89.81 88 LEU A CA 1
ATOM 713 C C . LEU A 1 88 ? 19.793 7.039 3.846 1.00 89.81 88 LEU A C 1
ATOM 715 O O . LEU A 1 88 ? 20.142 5.982 4.365 1.00 89.81 88 LEU A O 1
ATOM 719 N N . SER A 1 89 ? 19.484 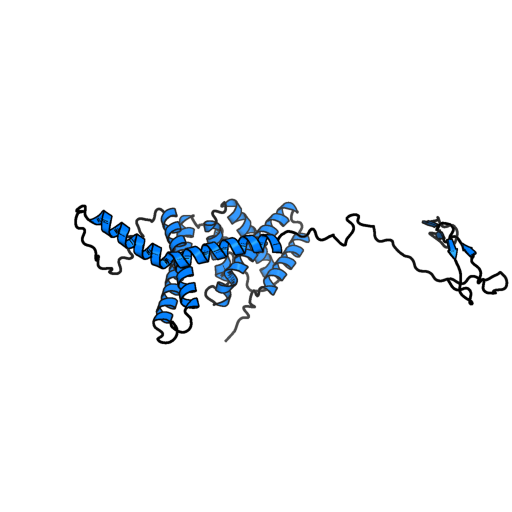8.112 4.574 1.00 90.25 89 SER A N 1
ATOM 720 C CA . SER A 1 89 ? 19.453 8.092 6.038 1.00 90.25 89 SER A CA 1
ATOM 721 C C . SER A 1 89 ? 18.418 7.093 6.566 1.00 90.25 89 SER A C 1
ATOM 723 O O . SER A 1 89 ? 18.733 6.281 7.438 1.00 90.25 89 SER A O 1
ATOM 725 N N . SER A 1 90 ? 17.214 7.082 5.984 1.00 93.06 90 SER A N 1
ATOM 726 C CA . SER A 1 90 ? 16.158 6.114 6.303 1.00 93.06 90 SER A CA 1
ATOM 727 C C . SER A 1 90 ? 16.605 4.669 6.046 1.00 93.06 90 SER A C 1
ATOM 729 O O . SER A 1 90 ? 16.414 3.808 6.905 1.00 93.06 90 SER A O 1
ATOM 731 N N . LEU A 1 91 ? 17.281 4.404 4.923 1.00 91.00 91 LEU A N 1
ATOM 732 C CA . LEU A 1 91 ? 17.807 3.072 4.614 1.00 91.00 91 LEU A CA 1
ATOM 733 C C . LEU A 1 91 ? 18.938 2.632 5.551 1.00 91.00 91 LEU A C 1
ATOM 735 O O . LEU A 1 91 ? 18.978 1.475 5.957 1.00 91.00 91 LEU A O 1
ATOM 739 N N . ARG A 1 92 ? 19.822 3.543 5.977 1.00 89.38 92 ARG A N 1
ATOM 740 C CA . ARG A 1 92 ? 20.848 3.230 6.992 1.00 89.38 92 ARG A CA 1
ATOM 741 C C . ARG A 1 92 ? 20.223 2.812 8.324 1.00 89.38 92 ARG A C 1
ATOM 743 O O . ARG A 1 92 ? 20.753 1.927 8.996 1.00 89.38 92 ARG A O 1
ATOM 750 N N . LYS A 1 93 ? 19.100 3.427 8.709 1.00 90.81 93 LYS A N 1
ATOM 751 C CA . LYS A 1 93 ? 18.349 3.040 9.916 1.00 90.81 93 LYS A CA 1
ATOM 752 C C . LYS A 1 93 ? 17.735 1.654 9.785 1.00 90.81 93 LYS A C 1
ATOM 754 O O . LYS A 1 93 ? 17.871 0.866 10.717 1.00 90.81 93 LYS A O 1
ATOM 759 N N . LEU A 1 94 ? 17.143 1.347 8.631 1.00 87.50 94 LEU A N 1
ATOM 760 C CA . LEU A 1 94 ? 16.651 0.004 8.328 1.00 87.50 94 LEU A CA 1
ATOM 761 C C . LEU A 1 94 ? 17.787 -1.028 8.407 1.00 87.50 94 LEU A C 1
ATOM 763 O O . LEU A 1 94 ? 17.654 -2.028 9.103 1.00 87.50 94 LEU A O 1
ATOM 767 N N . ASN A 1 95 ? 18.941 -0.746 7.795 1.00 84.38 95 ASN A N 1
ATOM 768 C CA . ASN A 1 95 ? 20.095 -1.644 7.860 1.00 84.38 95 ASN A CA 1
ATOM 769 C C . ASN A 1 95 ? 20.601 -1.855 9.301 1.00 84.38 95 ASN A C 1
ATOM 771 O O . ASN A 1 95 ? 20.913 -2.973 9.707 1.00 84.38 95 ASN A O 1
ATOM 775 N N . THR A 1 96 ? 20.639 -0.785 10.103 1.00 86.12 96 THR A N 1
ATOM 776 C CA . THR A 1 96 ? 21.019 -0.867 11.524 1.00 86.12 96 THR A CA 1
ATOM 777 C C . THR A 1 96 ? 20.057 -1.763 12.302 1.00 86.12 96 THR A C 1
ATOM 779 O O . THR A 1 96 ? 20.493 -2.521 13.164 1.00 86.12 96 THR A O 1
ATOM 782 N N . TYR A 1 97 ? 18.760 -1.696 12.001 1.00 88.12 97 TYR A N 1
ATOM 783 C CA . TYR A 1 97 ? 17.760 -2.564 12.613 1.00 88.12 97 TYR A CA 1
ATOM 784 C C . TYR A 1 97 ? 17.954 -4.031 12.217 1.00 88.12 97 TYR A C 1
ATOM 786 O O . TYR A 1 97 ? 18.085 -4.867 13.106 1.00 88.12 97 TYR A O 1
ATOM 794 N N . ILE A 1 98 ? 18.069 -4.330 10.918 1.00 82.88 98 ILE A N 1
ATOM 795 C CA . ILE A 1 98 ? 18.292 -5.698 10.413 1.00 82.88 98 ILE A CA 1
ATOM 796 C C . ILE A 1 98 ? 19.545 -6.309 11.052 1.00 82.88 98 ILE A C 1
ATOM 798 O O . ILE A 1 98 ? 19.512 -7.437 11.540 1.00 82.88 98 ILE A O 1
ATOM 802 N N . SER A 1 99 ? 20.623 -5.522 11.134 1.00 81.56 99 SER A N 1
ATOM 803 C CA . SER A 1 99 ? 21.887 -5.949 11.746 1.00 81.56 99 SER A CA 1
ATOM 804 C C . SER A 1 99 ? 21.739 -6.269 13.238 1.00 81.56 99 SER A C 1
ATOM 806 O O . SER A 1 99 ? 22.339 -7.221 13.726 1.00 81.56 99 SER A O 1
ATOM 808 N N . ARG A 1 100 ? 20.936 -5.491 13.980 1.00 85.50 100 ARG A N 1
ATOM 809 C CA . ARG A 1 100 ? 20.692 -5.719 15.416 1.00 85.50 100 ARG A CA 1
ATOM 810 C C . ARG A 1 100 ? 19.848 -6.955 15.686 1.00 85.50 100 ARG A C 1
ATOM 812 O O . ARG A 1 100 ? 20.076 -7.619 16.688 1.00 85.50 100 ARG A O 1
ATOM 819 N N . GLN A 1 101 ? 18.885 -7.237 14.817 1.00 84.94 101 GLN A N 1
ATOM 820 C CA . GLN A 1 101 ? 17.989 -8.381 14.966 1.00 84.94 101 GLN A CA 1
ATOM 821 C C . GLN A 1 101 ? 18.606 -9.694 14.456 1.00 84.94 101 GLN A C 1
ATOM 823 O O . GLN A 1 101 ? 17.974 -10.736 14.561 1.00 84.94 101 GLN A O 1
ATOM 828 N N . GLN A 1 102 ? 19.825 -9.653 13.897 1.00 80.12 102 GLN A N 1
ATOM 829 C CA . GLN A 1 102 ? 20.491 -10.809 13.278 1.00 80.12 102 GLN A CA 1
ATOM 830 C C . GLN A 1 102 ? 19.639 -11.477 12.179 1.00 80.12 102 GLN A C 1
ATOM 832 O O . GLN A 1 102 ? 19.781 -12.665 11.908 1.00 80.12 102 GLN A O 1
ATOM 837 N N . LEU A 1 103 ? 18.762 -10.708 11.520 1.00 68.38 103 LEU A N 1
ATOM 838 C CA . LEU A 1 103 ? 17.778 -11.222 10.555 1.00 68.38 103 LEU A CA 1
ATOM 839 C C . LEU A 1 103 ? 18.367 -11.523 9.164 1.00 68.38 103 LEU A C 1
ATOM 841 O O . LEU A 1 103 ? 17.630 -11.913 8.265 1.00 68.38 103 LEU A O 1
ATOM 845 N N . GLY A 1 104 ? 19.673 -11.337 8.964 1.00 64.75 104 GLY A N 1
ATOM 846 C CA . GLY A 1 104 ? 20.355 -11.603 7.696 1.00 64.75 104 GLY A CA 1
ATOM 847 C C . GLY A 1 104 ? 21.703 -10.891 7.587 1.00 64.75 104 GLY A C 1
ATOM 848 O O . GLY A 1 104 ? 22.130 -10.196 8.514 1.00 64.75 104 GLY A O 1
ATOM 849 N N . GLN A 1 105 ? 22.379 -11.049 6.441 1.00 61.97 105 GLN A N 1
ATOM 850 C CA . GLN A 1 105 ? 23.545 -10.224 6.114 1.00 61.97 105 GLN A CA 1
ATOM 851 C C . GLN A 1 105 ? 23.111 -8.755 6.032 1.00 61.97 105 GLN A C 1
ATOM 853 O O . GLN A 1 105 ? 22.081 -8.429 5.440 1.00 61.97 105 GLN A O 1
ATOM 858 N N . SER A 1 106 ? 23.868 -7.863 6.677 1.00 56.97 106 SER A N 1
ATOM 859 C CA . SER A 1 106 ? 23.557 -6.434 6.668 1.00 56.97 106 SER A CA 1
ATOM 860 C C . SER A 1 106 ? 23.526 -5.936 5.225 1.00 56.97 106 SER A C 1
ATOM 862 O O . SER A 1 106 ? 24.503 -6.139 4.505 1.00 56.97 106 SER A O 1
ATOM 864 N N . LEU A 1 107 ? 22.460 -5.241 4.826 1.00 59.22 107 LEU A N 1
ATOM 865 C CA . LEU A 1 107 ? 22.408 -4.499 3.570 1.00 59.22 107 LEU A CA 1
ATOM 866 C C . LEU A 1 107 ? 23.490 -3.414 3.650 1.00 59.22 107 LEU A C 1
ATOM 868 O O . LEU A 1 107 ? 23.259 -2.350 4.226 1.00 59.22 107 LEU A O 1
ATOM 872 N N . TRP A 1 108 ? 24.712 -3.703 3.202 1.00 55.66 108 TRP A N 1
ATOM 873 C CA . TRP A 1 108 ? 25.851 -2.832 3.470 1.00 55.66 108 TRP A CA 1
ATOM 874 C C . TRP A 1 108 ? 25.651 -1.488 2.762 1.00 55.66 108 TRP A C 1
ATOM 876 O O . TRP A 1 108 ? 25.878 -1.333 1.568 1.00 55.66 108 TRP A O 1
ATOM 886 N N . ILE A 1 109 ? 25.188 -0.490 3.517 1.00 60.56 109 ILE A N 1
ATOM 887 C CA . ILE A 1 109 ? 25.115 0.898 3.070 1.00 60.56 109 ILE A CA 1
ATOM 888 C C . ILE A 1 109 ? 26.299 1.611 3.712 1.00 60.56 109 ILE A C 1
ATOM 890 O O . ILE A 1 109 ? 26.224 1.953 4.901 1.00 60.56 109 ILE A O 1
ATOM 894 N N . PRO A 1 110 ? 27.389 1.861 2.972 1.00 57.09 110 PRO A N 1
ATOM 895 C CA . PRO A 1 110 ? 28.533 2.548 3.536 1.00 57.09 110 PRO A CA 1
ATOM 896 C C . PRO A 1 110 ? 28.112 3.919 4.067 1.00 57.09 110 PRO A C 1
ATOM 898 O O . PRO A 1 110 ? 27.375 4.677 3.422 1.00 57.09 110 PRO A O 1
ATOM 901 N N . LYS A 1 111 ? 28.615 4.277 5.255 1.00 53.31 111 LYS A N 1
ATOM 902 C CA . LYS A 1 111 ? 28.478 5.642 5.796 1.00 53.31 111 LYS A CA 1
ATOM 903 C C . LYS A 1 111 ? 29.043 6.679 4.814 1.00 53.31 111 LYS A C 1
ATOM 905 O O . LYS A 1 111 ? 28.516 7.785 4.725 1.00 53.31 111 LYS A O 1
ATOM 910 N N . THR A 1 112 ? 30.049 6.279 4.036 1.00 48.78 112 THR A N 1
ATOM 911 C CA . THR A 1 112 ? 30.745 7.070 3.015 1.00 48.78 112 THR A CA 1
ATOM 912 C C . THR A 1 112 ? 30.007 7.194 1.685 1.00 48.78 112 THR A C 1
ATOM 914 O O . THR A 1 112 ? 30.495 7.906 0.817 1.00 48.78 112 THR A O 1
ATOM 917 N N . LEU A 1 113 ? 28.802 6.628 1.516 1.00 55.09 113 LEU A N 1
ATOM 918 C CA . LEU A 1 113 ? 28.014 6.882 0.298 1.00 55.09 113 LEU A CA 1
ATOM 919 C C . LEU A 1 113 ? 27.682 8.384 0.112 1.00 55.09 113 LEU A C 1
ATOM 921 O O . LEU A 1 113 ? 27.346 8.815 -0.982 1.00 55.09 113 LEU A O 1
ATOM 925 N N . ASN A 1 114 ? 27.802 9.184 1.181 1.00 49.28 114 ASN A N 1
ATOM 926 C CA . ASN A 1 114 ? 27.664 10.644 1.153 1.00 49.28 114 ASN A CA 1
ATOM 927 C C . ASN A 1 114 ? 29.007 11.401 1.042 1.00 49.28 114 ASN A C 1
ATOM 929 O O . ASN A 1 114 ? 28.978 12.623 0.943 1.00 49.28 114 ASN A O 1
ATOM 933 N N . GLY A 1 115 ? 30.149 10.714 1.156 1.00 42.88 115 GLY A N 1
ATOM 934 C CA . GLY A 1 115 ? 31.414 11.310 1.601 1.00 42.88 115 GLY A CA 1
ATOM 935 C C . GLY A 1 115 ? 32.305 11.929 0.528 1.00 42.88 115 GLY A C 1
ATOM 936 O O . GLY A 1 115 ? 33.012 12.866 0.857 1.00 42.88 115 GLY A O 1
ATOM 937 N N . ASP A 1 116 ? 32.282 11.454 -0.719 1.00 44.59 116 ASP A N 1
ATOM 938 C CA . ASP A 1 116 ? 33.222 11.973 -1.738 1.00 44.59 116 ASP A CA 1
ATOM 939 C C . ASP A 1 116 ? 32.777 11.738 -3.191 1.00 44.59 116 ASP A C 1
ATOM 941 O O . ASP A 1 116 ? 33.537 11.834 -4.157 1.00 44.59 116 ASP A O 1
ATOM 945 N N . LEU A 1 117 ? 31.504 11.393 -3.376 1.00 49.72 117 LEU A N 1
ATOM 946 C CA . LEU A 1 117 ? 30.944 11.246 -4.710 1.00 49.72 117 LEU A CA 1
ATOM 947 C C . LEU A 1 117 ? 30.480 12.630 -5.162 1.00 49.72 117 LEU A C 1
ATOM 949 O O . LEU A 1 117 ? 29.369 13.080 -4.856 1.00 49.72 117 LEU A O 1
ATOM 953 N N . THR A 1 118 ? 31.367 13.337 -5.863 1.00 57.19 118 THR A N 1
ATOM 954 C CA . THR A 1 118 ? 30.953 14.441 -6.729 1.00 57.19 118 THR A CA 1
ATOM 955 C C . THR A 1 118 ? 29.865 13.923 -7.676 1.00 57.19 118 THR A C 1
ATOM 957 O O . THR A 1 118 ? 29.820 12.736 -8.003 1.00 57.19 118 THR A O 1
ATOM 960 N N . GLU A 1 119 ? 28.951 14.794 -8.103 1.00 52.28 119 GLU A N 1
ATOM 961 C CA . GLU A 1 119 ? 27.900 14.435 -9.072 1.00 52.28 119 GLU A CA 1
ATOM 962 C C . GLU A 1 119 ? 28.489 13.737 -10.310 1.00 52.28 119 GLU A C 1
ATOM 964 O O . GLU A 1 119 ? 27.913 12.778 -10.817 1.00 52.28 119 GLU A O 1
ATOM 969 N N . LYS A 1 120 ? 29.714 14.134 -10.677 1.00 57.03 120 LYS A N 1
ATOM 970 C CA . LYS A 1 120 ? 30.560 13.508 -11.689 1.00 57.03 120 LYS A CA 1
ATOM 971 C C . LYS A 1 120 ? 30.941 12.058 -11.364 1.00 57.03 120 LYS A C 1
ATOM 973 O O . LYS A 1 120 ? 30.643 11.193 -12.172 1.00 57.03 120 LYS A O 1
ATOM 978 N N . ASN A 1 121 ? 31.508 11.763 -10.189 1.00 61.97 121 ASN A N 1
ATOM 979 C CA . ASN A 1 121 ? 31.884 10.388 -9.802 1.00 61.97 121 ASN A CA 1
ATOM 980 C C . ASN A 1 121 ? 30.675 9.445 -9.776 1.00 61.97 121 ASN A C 1
ATOM 982 O O . ASN A 1 121 ? 30.774 8.259 -10.077 1.00 61.97 121 ASN A O 1
ATOM 986 N N . TYR A 1 122 ? 29.517 9.978 -9.395 1.00 59.47 122 TYR A N 1
ATOM 987 C CA . TYR A 1 122 ? 28.280 9.221 -9.367 1.00 59.47 122 TYR A CA 1
ATOM 988 C C . TYR A 1 122 ? 27.734 8.949 -10.772 1.00 59.47 122 TYR A C 1
ATOM 990 O O . TYR A 1 122 ? 27.287 7.834 -11.043 1.00 59.47 122 TYR A O 1
ATOM 998 N N . LEU A 1 123 ? 27.782 9.938 -11.667 1.00 56.88 123 LEU A N 1
ATOM 999 C CA . LEU A 1 123 ? 27.399 9.725 -13.054 1.00 56.88 123 LEU A CA 1
ATOM 1000 C C . LEU A 1 123 ? 28.382 8.792 -13.761 1.00 56.88 123 LEU A C 1
ATOM 1002 O O . LEU A 1 123 ? 27.928 7.908 -14.465 1.00 56.88 123 LEU A O 1
ATOM 1006 N N . GLU A 1 124 ? 29.688 8.929 -13.532 1.00 64.88 124 GLU A N 1
ATOM 1007 C CA . GLU A 1 124 ? 30.717 8.050 -14.099 1.00 64.88 124 GLU A CA 1
ATOM 1008 C C . GLU A 1 124 ? 30.556 6.601 -13.631 1.00 64.88 124 GLU A C 1
ATOM 1010 O O . GLU A 1 124 ? 30.595 5.697 -14.459 1.00 64.88 124 GLU A O 1
ATOM 1015 N N . GLU A 1 125 ? 30.298 6.357 -12.342 1.00 65.94 125 GLU A N 1
ATOM 1016 C CA . GLU A 1 125 ? 30.044 4.995 -11.854 1.00 65.94 125 GLU A CA 1
ATOM 1017 C C . GLU A 1 125 ? 28.696 4.453 -12.353 1.00 65.94 125 GLU A C 1
ATOM 1019 O O . GLU A 1 125 ? 28.592 3.278 -12.697 1.00 65.94 125 GLU A O 1
ATOM 1024 N N . SER A 1 126 ? 27.669 5.304 -12.458 1.00 55.03 126 SER A N 1
ATOM 1025 C CA . SER A 1 126 ? 26.379 4.915 -13.046 1.00 55.03 126 SER A CA 1
ATOM 1026 C C . SER A 1 126 ? 26.522 4.584 -14.532 1.00 55.03 126 SER A C 1
ATOM 1028 O O . SER A 1 126 ? 25.970 3.585 -14.980 1.00 55.03 126 SER A O 1
ATOM 1030 N N . LEU A 1 127 ? 27.301 5.370 -15.282 1.00 64.00 127 LEU A N 1
ATOM 1031 C CA . LEU A 1 127 ? 27.668 5.091 -16.668 1.00 64.00 127 LEU A CA 1
ATOM 1032 C C . LEU A 1 127 ? 28.465 3.797 -16.758 1.00 64.00 127 LEU A C 1
ATOM 1034 O O . LEU A 1 127 ? 28.133 2.972 -17.589 1.00 64.00 127 LEU A O 1
ATOM 1038 N N . ARG A 1 128 ? 29.444 3.564 -15.879 1.00 74.44 128 ARG A N 1
ATOM 1039 C CA . ARG A 1 128 ? 30.222 2.318 -15.864 1.00 74.44 128 ARG A CA 1
ATOM 1040 C C . ARG A 1 128 ? 29.330 1.092 -15.670 1.00 74.44 128 ARG A C 1
ATOM 1042 O O . ARG A 1 128 ? 29.503 0.098 -16.366 1.00 74.44 128 ARG A O 1
ATOM 1049 N N . ILE A 1 129 ? 28.370 1.168 -14.748 1.00 63.09 129 ILE A N 1
ATOM 1050 C CA . ILE A 1 129 ? 27.409 0.087 -14.491 1.00 63.09 129 ILE A CA 1
ATOM 1051 C C . ILE A 1 129 ? 26.463 -0.103 -15.685 1.00 63.09 129 ILE A C 1
ATOM 1053 O O . ILE A 1 129 ? 26.207 -1.238 -16.073 1.00 63.09 129 ILE A O 1
ATOM 1057 N N . LEU A 1 130 ? 25.961 0.987 -16.275 1.00 58.22 130 LEU A N 1
ATOM 1058 C CA . LEU A 1 130 ? 25.063 0.934 -17.433 1.00 58.22 130 LEU A CA 1
ATOM 1059 C C . LEU A 1 130 ? 25.770 0.436 -18.695 1.00 58.22 130 LEU A C 1
ATOM 1061 O O . LEU A 1 130 ? 25.197 -0.371 -19.408 1.00 58.22 130 LEU A O 1
ATOM 1065 N N . THR A 1 131 ? 27.011 0.860 -18.943 1.00 69.56 131 THR A N 1
ATOM 1066 C CA . THR A 1 131 ? 27.846 0.371 -20.048 1.00 69.56 131 THR A CA 1
ATOM 1067 C C . THR A 1 131 ? 28.143 -1.109 -19.885 1.00 69.56 131 THR A C 1
ATOM 1069 O O . THR A 1 131 ? 27.988 -1.856 -20.837 1.00 69.56 131 THR A O 1
ATOM 1072 N N . LYS A 1 132 ? 28.492 -1.562 -18.674 1.00 75.62 132 LYS A N 1
ATOM 1073 C CA . LYS A 1 132 ? 28.683 -2.993 -18.427 1.00 75.62 132 LYS A CA 1
ATOM 1074 C C . LYS A 1 132 ? 27.400 -3.790 -18.696 1.00 75.62 132 LYS A C 1
ATOM 1076 O O . LYS A 1 132 ? 27.457 -4.850 -19.299 1.00 75.62 132 LYS A O 1
ATOM 1081 N N . TYR A 1 133 ? 26.247 -3.269 -18.279 1.00 63.03 133 TYR A N 1
ATOM 1082 C CA . TYR A 1 133 ? 24.956 -3.905 -18.545 1.00 63.03 133 TYR A CA 1
ATOM 1083 C C . TYR A 1 133 ? 24.616 -3.943 -20.045 1.00 63.03 133 TYR A C 1
ATOM 1085 O O . TYR A 1 133 ? 24.117 -4.953 -20.525 1.00 63.03 133 TYR A O 1
ATOM 1093 N N . ASP A 1 134 ? 24.920 -2.873 -20.786 1.00 68.25 134 ASP A N 1
ATOM 1094 C CA . ASP A 1 134 ? 24.779 -2.814 -22.247 1.00 68.25 134 ASP A CA 1
ATOM 1095 C C . ASP A 1 134 ? 25.657 -3.859 -22.949 1.00 68.25 134 ASP A C 1
ATOM 1097 O O . ASP A 1 134 ? 25.199 -4.573 -23.841 1.00 68.25 134 ASP A O 1
ATOM 1101 N N . GLU A 1 135 ? 26.913 -3.985 -22.509 1.00 75.75 135 GLU A N 1
ATOM 1102 C CA . GLU A 1 135 ? 27.877 -4.964 -23.013 1.00 75.75 135 GLU A CA 1
ATOM 1103 C C . GLU A 1 135 ? 27.414 -6.401 -22.736 1.00 75.75 135 GLU A C 1
ATOM 1105 O O . GLU A 1 135 ? 27.389 -7.218 -23.659 1.00 75.75 135 GLU A O 1
ATOM 1110 N N . ASP A 1 136 ? 26.990 -6.694 -21.503 1.00 71.38 136 ASP A N 1
ATOM 1111 C CA . ASP A 1 136 ? 26.504 -8.016 -21.094 1.00 71.38 136 ASP A CA 1
ATOM 1112 C C . ASP A 1 136 ? 25.220 -8.398 -21.869 1.00 71.38 136 ASP A C 1
ATOM 1114 O O . ASP A 1 136 ? 25.132 -9.498 -22.419 1.00 71.38 136 ASP A O 1
ATOM 1118 N N . LEU A 1 137 ? 24.259 -7.472 -22.009 1.00 63.75 137 LEU A N 1
ATOM 1119 C CA . LEU A 1 137 ? 23.006 -7.686 -22.750 1.00 63.75 137 LEU A CA 1
ATOM 1120 C C . LEU A 1 137 ? 23.244 -7.855 -24.259 1.00 63.75 137 LEU A C 1
ATOM 1122 O O . LEU A 1 137 ? 22.618 -8.695 -24.912 1.00 63.75 137 LEU A O 1
ATOM 1126 N N . THR A 1 138 ? 24.167 -7.073 -24.824 1.00 70.25 138 THR A N 1
ATOM 1127 C CA . THR A 1 138 ? 24.575 -7.199 -26.228 1.00 70.25 138 THR A CA 1
ATOM 1128 C C . THR A 1 138 ? 25.247 -8.544 -26.472 1.00 70.25 138 THR A C 1
ATOM 1130 O O . THR A 1 138 ? 24.946 -9.201 -27.469 1.00 70.25 138 THR A O 1
ATOM 1133 N N . GLN A 1 139 ? 26.124 -8.989 -25.569 1.00 77.31 139 GLN A N 1
ATOM 1134 C CA . GLN A 1 139 ? 26.783 -10.286 -25.682 1.00 77.31 139 GLN A CA 1
ATOM 1135 C C . GLN A 1 139 ? 25.770 -11.435 -25.599 1.00 77.31 139 GLN A C 1
ATOM 1137 O O . GLN A 1 139 ? 25.803 -12.329 -26.442 1.00 77.31 139 GLN A O 1
ATOM 1142 N N . GLU A 1 140 ? 24.817 -11.372 -24.666 1.00 69.56 140 GLU A N 1
ATOM 1143 C CA . GLU A 1 140 ? 23.752 -12.371 -24.537 1.00 69.56 140 GLU A CA 1
ATOM 1144 C C . GLU A 1 140 ? 22.881 -12.446 -25.803 1.00 69.56 140 GLU A C 1
ATOM 1146 O O . GLU A 1 140 ? 22.579 -13.534 -26.302 1.00 69.56 140 GLU A O 1
ATOM 1151 N N . LEU A 1 141 ? 22.528 -11.293 -26.385 1.00 67.06 141 LEU A N 1
ATOM 1152 C CA . LEU A 1 141 ? 21.799 -11.232 -27.651 1.00 67.06 141 LEU A CA 1
ATOM 1153 C C . LEU A 1 141 ? 22.617 -11.836 -28.803 1.00 67.06 141 LEU A C 1
ATOM 1155 O O . LEU A 1 141 ? 22.072 -12.579 -29.622 1.00 67.06 141 LEU A O 1
ATOM 1159 N N . MET A 1 142 ? 23.916 -11.541 -28.877 1.00 74.31 142 MET A N 1
ATOM 1160 C CA . MET A 1 142 ? 24.795 -12.068 -29.925 1.00 74.31 142 MET A CA 1
ATOM 1161 C C . MET A 1 142 ? 24.983 -13.584 -29.801 1.00 74.31 142 MET A C 1
ATOM 1163 O O . MET A 1 142 ? 24.903 -14.282 -30.814 1.00 74.31 142 MET A O 1
ATOM 1167 N N . ASP A 1 143 ? 25.132 -14.108 -28.585 1.00 77.31 143 ASP A N 1
ATOM 1168 C CA . ASP A 1 143 ? 25.206 -15.547 -28.316 1.00 77.31 143 ASP A CA 1
ATOM 1169 C C . ASP A 1 143 ? 23.882 -16.248 -28.668 1.00 77.31 143 ASP A C 1
ATOM 1171 O O . ASP A 1 143 ? 23.868 -17.316 -29.292 1.00 77.31 143 ASP A O 1
ATOM 1175 N N . PHE A 1 144 ? 22.747 -15.613 -28.356 1.00 68.19 144 PHE A N 1
ATOM 1176 C CA . PHE A 1 144 ? 21.418 -16.114 -28.702 1.00 68.19 144 PHE A CA 1
ATOM 1177 C C . PHE A 1 144 ? 21.165 -16.136 -30.219 1.00 68.19 144 PHE A C 1
ATOM 1179 O O . PHE A 1 144 ? 20.582 -17.090 -30.744 1.00 68.19 144 PHE A O 1
ATOM 1186 N N . LEU A 1 145 ? 21.615 -15.109 -30.945 1.00 66.38 145 LEU A N 1
ATOM 1187 C CA . LEU A 1 145 ? 21.517 -15.037 -32.406 1.00 66.38 145 LEU A CA 1
ATOM 1188 C C . LEU A 1 145 ? 22.490 -15.997 -33.107 1.00 66.38 145 LEU A C 1
ATOM 1190 O O . LEU A 1 145 ? 22.164 -16.511 -34.180 1.00 66.38 145 LEU A O 1
ATOM 1194 N N . ALA A 1 146 ? 23.648 -16.277 -32.504 1.00 74.56 146 ALA A N 1
ATOM 1195 C CA . ALA A 1 146 ? 24.617 -17.250 -33.004 1.00 74.56 146 ALA A CA 1
ATOM 1196 C C . ALA A 1 146 ? 24.151 -18.708 -32.827 1.00 74.56 146 ALA A C 1
ATOM 1198 O O . ALA A 1 146 ? 24.601 -19.588 -33.565 1.00 74.56 146 ALA A O 1
ATOM 1199 N N . ALA A 1 147 ? 23.227 -18.983 -31.896 1.00 78.38 147 ALA A N 1
ATOM 1200 C CA . ALA A 1 147 ? 22.648 -20.307 -31.687 1.00 78.38 147 ALA A CA 1
ATOM 1201 C C . ALA A 1 147 ? 21.640 -20.671 -32.812 1.00 78.38 147 ALA A C 1
ATOM 1203 O O . ALA A 1 147 ? 20.514 -20.161 -32.824 1.00 78.38 147 ALA A O 1
ATOM 1204 N N . PRO A 1 148 ? 21.943 -21.632 -33.718 1.00 61.59 148 PRO A N 1
ATOM 1205 C CA . PRO A 1 148 ? 21.198 -21.842 -34.975 1.00 61.59 148 PRO A CA 1
ATOM 1206 C C . PRO A 1 148 ? 19.718 -22.243 -34.835 1.00 61.59 148 PRO A C 1
ATOM 1208 O O . PRO A 1 148 ? 18.992 -22.297 -35.825 1.00 61.59 148 PRO A O 1
ATOM 1211 N N . ARG A 1 149 ? 19.263 -22.591 -33.623 1.00 53.75 149 ARG A N 1
ATOM 1212 C CA . ARG A 1 149 ? 17.903 -23.087 -33.337 1.00 53.75 149 ARG A CA 1
ATOM 1213 C C . ARG A 1 149 ? 17.126 -22.244 -32.318 1.00 53.75 149 ARG A C 1
ATOM 1215 O O . ARG A 1 149 ? 15.955 -22.543 -32.089 1.00 53.75 149 ARG A O 1
ATOM 1222 N N . ALA A 1 150 ? 17.751 -21.246 -31.690 1.00 50.69 150 ALA A N 1
ATOM 1223 C CA . ALA A 1 150 ? 17.142 -20.485 -30.596 1.00 50.69 150 ALA A CA 1
ATOM 1224 C C . ALA A 1 150 ? 16.346 -19.269 -31.104 1.00 50.69 150 ALA A C 1
ATOM 1226 O O . ALA A 1 150 ? 15.193 -19.083 -30.705 1.00 50.69 150 ALA A O 1
ATOM 1227 N N . SER A 1 151 ? 16.897 -18.511 -32.062 1.00 53.25 151 SER A N 1
ATOM 1228 C CA . SER A 1 151 ? 16.263 -17.281 -32.567 1.00 53.25 151 SER A CA 1
ATOM 1229 C C . SER A 1 151 ? 14.959 -17.510 -33.339 1.00 53.25 151 SER A C 1
ATOM 1231 O O . SER A 1 151 ? 14.053 -16.681 -33.288 1.00 53.25 151 SER A O 1
ATOM 1233 N N . THR A 1 152 ? 14.805 -18.672 -33.977 1.00 53.91 152 THR A N 1
ATOM 1234 C CA . THR A 1 152 ? 13.585 -19.054 -34.707 1.00 53.91 152 THR A CA 1
ATOM 1235 C C . THR A 1 152 ? 12.465 -19.570 -33.805 1.00 53.91 152 THR A C 1
ATOM 1237 O O . THR A 1 152 ? 11.301 -19.491 -34.192 1.00 53.91 152 THR A O 1
ATOM 1240 N N . LYS A 1 153 ? 12.775 -20.078 -32.604 1.00 62.56 153 LYS A N 1
ATOM 1241 C CA . LYS A 1 153 ? 11.767 -20.621 -31.675 1.00 62.56 153 LYS A CA 1
ATOM 1242 C C . LYS A 1 153 ? 11.177 -19.582 -30.720 1.00 62.56 153 LYS A C 1
ATOM 1244 O O . LYS A 1 153 ? 10.045 -19.764 -30.280 1.00 62.56 153 LYS A O 1
ATOM 1249 N N . HIS A 1 154 ? 11.902 -18.503 -30.414 1.00 52.97 154 HIS A N 1
ATOM 1250 C CA . HIS A 1 154 ? 11.478 -17.516 -29.410 1.00 52.97 154 HIS A CA 1
ATOM 1251 C C . HIS A 1 154 ? 11.619 -16.058 -29.900 1.00 52.97 154 HIS A C 1
ATOM 1253 O O . HIS A 1 154 ? 12.375 -15.278 -29.320 1.00 52.97 154 HIS A O 1
ATOM 1259 N N . PRO A 1 155 ? 10.863 -15.639 -30.935 1.00 64.25 155 PRO A N 1
ATOM 1260 C CA . PRO A 1 155 ? 10.940 -14.282 -31.495 1.00 64.25 155 PRO A CA 1
ATOM 1261 C C . PRO A 1 155 ? 10.542 -13.178 -30.499 1.00 64.25 155 PRO A C 1
ATOM 1263 O O . PRO A 1 155 ? 10.978 -12.036 -30.622 1.00 64.25 155 PRO A O 1
ATOM 1266 N N . TYR A 1 156 ? 9.741 -13.512 -29.484 1.00 59.41 156 TYR A N 1
ATOM 1267 C CA . TYR A 1 156 ? 9.361 -12.584 -28.417 1.00 59.41 156 TYR A CA 1
ATOM 1268 C C . TYR A 1 156 ? 10.533 -12.233 -27.488 1.00 59.41 156 TYR A C 1
ATOM 1270 O O . TYR A 1 156 ? 10.555 -11.133 -26.944 1.00 59.41 156 TYR A O 1
ATOM 1278 N N . LEU A 1 157 ? 11.504 -13.140 -27.320 1.00 58.72 157 LEU A N 1
ATOM 1279 C CA . LEU A 1 157 ? 12.673 -12.917 -26.468 1.00 58.72 157 LEU A CA 1
ATOM 1280 C C . LEU A 1 157 ? 13.633 -11.927 -27.135 1.00 58.72 157 LEU A C 1
ATOM 1282 O O . LEU A 1 157 ? 14.036 -10.952 -26.517 1.00 58.72 157 LEU A O 1
ATOM 1286 N N . VAL A 1 158 ? 13.881 -12.116 -28.438 1.00 66.12 158 VAL A N 1
ATOM 1287 C CA . VAL A 1 158 ? 14.670 -11.191 -29.271 1.00 66.12 158 VAL A CA 1
ATOM 1288 C C . VAL A 1 158 ? 14.060 -9.795 -29.254 1.00 66.12 158 VAL A C 1
ATOM 1290 O O . VAL A 1 158 ? 14.772 -8.809 -29.096 1.00 66.12 158 VAL A O 1
ATOM 1293 N N . LYS A 1 159 ? 12.729 -9.706 -29.378 1.00 68.00 159 LYS A N 1
ATOM 1294 C CA . LYS A 1 159 ? 12.027 -8.426 -29.310 1.00 68.00 159 LYS A CA 1
ATOM 1295 C C . LYS A 1 159 ? 12.171 -7.764 -27.934 1.00 68.00 159 LYS A C 1
ATOM 1297 O O . LYS A 1 159 ? 12.464 -6.580 -27.894 1.00 68.00 159 LYS A O 1
ATOM 1302 N N . LYS A 1 160 ? 12.022 -8.512 -26.833 1.00 67.00 160 LYS A N 1
ATOM 1303 C CA . LYS A 1 160 ? 12.222 -7.982 -25.471 1.00 67.00 160 LYS A CA 1
ATOM 1304 C C . LYS A 1 160 ? 13.647 -7.440 -25.291 1.00 67.00 160 LYS A C 1
ATOM 1306 O O . LYS A 1 160 ? 13.797 -6.308 -24.860 1.00 67.00 160 LYS A O 1
ATOM 1311 N N . MET A 1 161 ? 14.667 -8.199 -25.697 1.00 61.44 161 MET A N 1
ATOM 1312 C CA . MET A 1 161 ? 16.072 -7.773 -25.602 1.00 61.44 161 MET A CA 1
ATOM 1313 C C . MET A 1 161 ? 16.361 -6.526 -26.452 1.00 61.44 161 MET A C 1
ATOM 1315 O O . MET A 1 161 ? 17.090 -5.641 -26.018 1.00 61.44 161 MET A O 1
ATOM 1319 N N . LEU A 1 162 ? 15.756 -6.422 -27.642 1.00 63.38 162 LEU A N 1
ATOM 1320 C CA . LEU A 1 162 ? 15.832 -5.221 -28.484 1.00 63.38 162 LEU A CA 1
ATOM 1321 C C . LEU A 1 162 ? 15.130 -4.015 -27.848 1.00 63.38 162 LEU A C 1
ATOM 1323 O O . LEU A 1 162 ? 15.679 -2.917 -27.874 1.00 63.38 162 LEU A O 1
ATOM 1327 N N . ASP A 1 163 ? 13.938 -4.206 -27.281 1.00 61.47 163 ASP A N 1
ATOM 1328 C CA . ASP A 1 163 ? 13.194 -3.145 -26.597 1.00 61.47 163 ASP A CA 1
ATOM 1329 C C . ASP A 1 163 ? 13.975 -2.649 -25.357 1.00 61.47 163 ASP A C 1
ATOM 1331 O O . ASP A 1 163 ? 14.068 -1.442 -25.126 1.00 61.47 163 ASP A O 1
ATOM 1335 N N . ASP A 1 164 ? 14.611 -3.560 -24.613 1.00 59.12 164 ASP A N 1
ATOM 1336 C CA . ASP A 1 164 ? 15.455 -3.242 -23.454 1.00 59.12 164 ASP A CA 1
ATOM 1337 C C . ASP A 1 164 ? 16.738 -2.484 -23.865 1.00 59.12 164 ASP A C 1
ATOM 1339 O O . ASP A 1 164 ? 17.090 -1.495 -23.216 1.00 59.12 164 ASP A O 1
ATOM 1343 N N . LEU A 1 165 ? 17.380 -2.859 -24.983 1.00 61.16 165 LEU A N 1
ATOM 1344 C CA . LEU A 1 165 ? 18.523 -2.139 -25.576 1.00 61.16 165 LEU A CA 1
ATOM 1345 C C . LEU A 1 165 ? 18.158 -0.711 -26.008 1.00 61.16 165 LEU A C 1
ATOM 1347 O O . LEU A 1 165 ? 18.906 0.228 -25.744 1.00 61.16 165 LEU A O 1
ATOM 1351 N N . VAL A 1 166 ? 16.993 -0.518 -26.636 1.00 64.94 166 VAL A N 1
ATOM 1352 C CA . VAL A 1 166 ? 16.527 0.814 -27.071 1.00 64.94 166 VAL A CA 1
ATOM 1353 C C . VAL A 1 166 ? 16.292 1.737 -25.873 1.00 64.94 166 VAL A C 1
ATOM 1355 O O . VAL A 1 166 ? 16.687 2.903 -25.897 1.00 64.94 166 VAL A O 1
ATOM 1358 N N . VAL A 1 167 ? 15.690 1.223 -24.797 1.00 63.25 167 VAL A N 1
ATOM 1359 C CA . VAL A 1 167 ? 15.501 1.991 -23.556 1.00 63.25 167 VAL A CA 1
ATOM 1360 C C . VAL A 1 167 ? 16.848 2.347 -22.918 1.00 63.25 167 VAL A C 1
ATOM 1362 O O . VAL A 1 167 ? 16.997 3.437 -22.349 1.00 63.25 167 VAL A O 1
ATOM 1365 N N . LEU A 1 168 ? 17.837 1.455 -23.012 1.00 59.88 168 LEU A N 1
ATOM 1366 C CA . LEU A 1 168 ? 19.180 1.693 -22.497 1.00 59.88 168 LEU A CA 1
ATOM 1367 C C . LEU A 1 168 ? 19.913 2.788 -23.285 1.00 59.88 168 LEU A C 1
ATOM 1369 O O . LEU A 1 168 ? 20.477 3.686 -22.659 1.00 59.88 168 LEU A O 1
ATOM 1373 N N . ASP A 1 169 ? 19.830 2.775 -24.618 1.00 63.16 169 ASP A N 1
ATOM 1374 C CA . ASP A 1 169 ? 20.463 3.762 -25.508 1.00 63.16 169 ASP A CA 1
ATOM 1375 C C . ASP A 1 169 ? 19.879 5.174 -25.324 1.00 63.16 169 ASP A C 1
ATOM 1377 O O . ASP A 1 169 ? 20.616 6.157 -25.192 1.00 63.16 169 ASP A O 1
ATOM 1381 N N . ASP A 1 170 ? 18.555 5.287 -25.174 1.00 61.56 170 ASP A N 1
ATOM 1382 C CA . ASP A 1 170 ? 17.890 6.553 -24.830 1.00 61.56 170 ASP A CA 1
ATOM 1383 C C . ASP A 1 170 ? 18.362 7.085 -23.468 1.00 61.56 170 ASP A C 1
ATOM 1385 O O . ASP A 1 170 ? 18.582 8.288 -23.269 1.00 61.56 170 ASP A O 1
ATOM 1389 N N . THR A 1 171 ? 18.553 6.178 -22.508 1.00 57.22 171 THR A N 1
ATOM 1390 C CA . THR A 1 171 ? 19.045 6.519 -21.172 1.00 57.22 171 THR A CA 1
ATOM 1391 C C . THR A 1 171 ? 20.511 6.956 -21.232 1.00 57.22 171 THR A C 1
ATOM 1393 O O . THR A 1 171 ? 20.874 7.969 -20.629 1.00 57.22 171 THR A O 1
ATOM 1396 N N . PHE A 1 172 ? 21.341 6.255 -22.004 1.00 55.44 172 PHE A N 1
ATOM 1397 C CA . PHE A 1 172 ? 22.762 6.532 -22.200 1.00 55.44 172 PHE A CA 1
ATOM 1398 C C . PHE A 1 172 ? 22.997 7.864 -22.920 1.00 55.44 172 PHE A C 1
ATOM 1400 O O . PHE A 1 172 ? 23.755 8.712 -22.445 1.00 55.44 172 PHE A O 1
ATOM 1407 N N . THR A 1 173 ? 22.260 8.114 -24.002 1.00 60.38 173 THR A N 1
ATOM 1408 C CA . THR A 1 173 ? 22.276 9.377 -24.752 1.00 60.38 173 THR A CA 1
ATOM 1409 C C . THR A 1 173 ? 21.891 10.554 -23.857 1.00 60.38 173 THR A C 1
ATOM 1411 O O . THR A 1 173 ? 22.543 11.605 -23.855 1.00 60.38 173 THR A O 1
ATOM 1414 N N . LYS A 1 174 ? 20.881 10.363 -23.004 1.00 62.66 174 LYS A N 1
ATOM 1415 C CA . LYS A 1 174 ? 20.476 11.359 -22.011 1.00 62.66 174 LYS A CA 1
ATOM 1416 C C . LYS A 1 174 ? 21.570 11.613 -20.970 1.00 62.66 174 LYS A C 1
ATOM 1418 O O . LYS A 1 174 ? 21.803 12.768 -20.624 1.00 62.66 174 LYS A O 1
ATOM 1423 N N . TYR A 1 175 ? 22.284 10.587 -20.513 1.00 53.34 175 TYR A N 1
ATOM 1424 C CA . TYR A 1 175 ? 23.417 10.736 -19.593 1.00 53.34 175 TYR A CA 1
ATOM 1425 C C . TYR A 1 175 ? 24.613 11.469 -20.207 1.00 53.34 175 TYR A C 1
ATOM 1427 O O . TYR A 1 175 ? 25.162 12.375 -19.578 1.00 53.34 175 TYR A O 1
ATOM 1435 N N . LEU A 1 176 ? 24.983 11.127 -21.442 1.00 57.84 176 LEU A N 1
ATOM 1436 C CA . LEU A 1 176 ? 26.057 11.796 -22.176 1.00 57.84 176 LEU A CA 1
ATOM 1437 C C . LEU A 1 176 ? 25.767 13.287 -22.379 1.00 57.84 176 LEU A C 1
ATOM 1439 O O . LEU A 1 176 ? 26.678 14.108 -22.274 1.00 57.84 176 LEU A O 1
ATOM 1443 N N . SER A 1 177 ? 24.496 13.641 -22.605 1.00 62.62 177 SER A N 1
ATOM 1444 C CA . SER A 1 177 ? 24.072 15.041 -22.720 1.00 62.62 177 SER A CA 1
ATOM 1445 C C . SER A 1 177 ? 24.175 15.823 -21.402 1.00 62.62 177 SER A C 1
ATOM 1447 O O . SER A 1 177 ? 24.436 17.020 -21.427 1.00 62.62 177 SER A O 1
ATOM 1449 N N . ILE A 1 178 ? 24.008 15.159 -20.248 1.00 54.44 178 ILE A N 1
ATOM 1450 C CA . ILE A 1 178 ? 24.064 15.789 -18.916 1.00 54.44 178 ILE A CA 1
ATOM 1451 C C . ILE A 1 178 ? 25.510 16.058 -18.477 1.00 54.44 178 ILE A C 1
ATOM 1453 O O . ILE A 1 178 ? 25.761 17.042 -17.788 1.00 54.44 178 ILE A O 1
ATOM 1457 N N . LEU A 1 179 ? 26.464 15.213 -18.876 1.00 56.81 179 LEU A N 1
ATOM 1458 C CA . LEU A 1 179 ? 27.883 15.393 -18.533 1.00 56.81 179 LEU A CA 1
ATOM 1459 C C . LEU A 1 179 ? 28.633 16.365 -19.443 1.00 56.81 179 LEU A C 1
ATOM 1461 O O . LEU A 1 179 ? 29.835 16.539 -19.261 1.00 56.81 179 LEU A O 1
ATOM 1465 N N . ASP A 1 180 ? 27.961 16.944 -20.440 1.00 57.34 180 ASP A N 1
ATOM 1466 C CA . ASP A 1 180 ? 28.610 17.683 -21.531 1.00 57.34 180 ASP A CA 1
ATOM 1467 C C . ASP A 1 180 ? 29.708 16.843 -22.235 1.00 57.34 180 ASP A C 1
ATOM 1469 O O . ASP A 1 180 ? 30.664 17.344 -22.824 1.00 57.34 180 ASP A O 1
ATOM 1473 N N . LEU A 1 181 ? 29.564 15.509 -22.178 1.00 51.16 181 LEU A N 1
ATOM 1474 C CA . LEU A 1 181 ? 30.477 14.511 -22.751 1.00 51.16 181 LEU A CA 1
ATOM 1475 C C . LEU A 1 181 ? 30.058 14.083 -24.162 1.00 51.16 181 LEU A C 1
ATOM 1477 O O . LEU A 1 181 ? 30.560 13.088 -24.691 1.00 51.16 181 LEU A O 1
ATOM 1481 N N . SER A 1 182 ? 29.170 14.844 -24.804 1.00 48.09 182 SER A N 1
ATOM 1482 C CA . SER A 1 182 ? 28.745 14.621 -26.193 1.00 48.09 182 SER A CA 1
ATOM 1483 C C . SER A 1 182 ? 29.928 14.571 -27.179 1.00 48.09 182 SER A C 1
ATOM 1485 O O . SER A 1 182 ? 29.825 13.937 -28.225 1.00 48.09 182 SER A O 1
ATOM 1487 N N . SER A 1 183 ? 31.084 15.138 -26.807 1.00 45.22 183 SER A N 1
ATOM 1488 C CA . SER A 1 183 ? 32.346 15.076 -27.559 1.00 45.22 183 SER A CA 1
ATOM 1489 C C . SER A 1 183 ? 33.174 13.785 -27.365 1.00 45.22 183 SER A C 1
ATOM 1491 O O . SER A 1 183 ? 34.022 13.476 -28.208 1.00 45.22 183 SER A O 1
ATOM 1493 N N . MET A 1 184 ? 32.939 12.993 -26.305 1.00 43.62 184 MET A N 1
ATOM 1494 C CA . MET A 1 184 ? 33.648 11.720 -26.055 1.00 43.62 184 MET A CA 1
ATOM 1495 C C . MET A 1 184 ? 32.995 10.512 -26.742 1.00 43.62 184 MET A C 1
ATOM 1497 O O . MET A 1 184 ? 33.702 9.570 -27.102 1.00 43.62 184 MET A O 1
ATOM 1501 N N . SER A 1 185 ? 31.681 10.552 -26.992 1.00 46.75 185 SER A N 1
ATOM 1502 C CA . SER A 1 185 ? 30.955 9.492 -27.718 1.00 46.75 185 SER A CA 1
ATOM 1503 C C . SER A 1 185 ? 31.471 9.302 -29.154 1.00 46.75 185 SER A C 1
ATOM 1505 O O . SER A 1 185 ? 31.570 8.182 -29.653 1.00 46.75 185 SER A O 1
ATOM 1507 N N . SER A 1 186 ? 31.927 10.376 -29.804 1.00 44.88 186 SER A N 1
ATOM 1508 C CA . SER A 1 186 ? 32.358 10.329 -31.204 1.00 44.88 186 SER A CA 1
ATOM 1509 C C . SER A 1 186 ? 33.803 9.873 -31.446 1.00 44.88 186 SER A C 1
ATOM 1511 O O . SER A 1 186 ? 34.160 9.656 -32.601 1.00 44.88 186 SER A O 1
ATOM 1513 N N . THR A 1 187 ? 34.661 9.734 -30.423 1.00 40.78 187 THR A N 1
ATOM 1514 C CA . THR A 1 187 ? 36.116 9.555 -30.655 1.00 40.78 187 THR A CA 1
ATOM 1515 C C . THR A 1 187 ? 36.738 8.250 -30.157 1.00 40.78 187 THR A C 1
ATOM 1517 O O . THR A 1 187 ? 37.868 7.961 -30.547 1.00 40.78 187 THR A O 1
ATOM 1520 N N . LYS A 1 188 ? 36.040 7.405 -29.381 1.00 43.75 188 LYS A N 1
ATOM 1521 C CA . LYS A 1 188 ? 36.599 6.103 -28.938 1.00 43.75 188 LYS A CA 1
ATOM 1522 C C . LYS A 1 188 ? 35.769 4.853 -29.245 1.00 43.75 188 LYS A C 1
ATOM 1524 O O . LYS A 1 188 ? 36.264 3.755 -29.029 1.00 43.75 188 LYS A O 1
ATOM 1529 N N . LEU A 1 189 ? 34.599 4.992 -29.868 1.00 40.47 189 LEU A N 1
ATOM 1530 C CA . LEU A 1 189 ? 33.835 3.880 -30.461 1.00 40.47 189 LEU A CA 1
ATOM 1531 C C . LEU A 1 189 ? 34.060 3.752 -31.980 1.00 40.47 189 LEU A C 1
ATOM 1533 O O . LEU A 1 189 ? 33.225 3.237 -32.718 1.00 40.47 189 LEU A O 1
ATOM 1537 N N . ALA A 1 190 ? 35.226 4.188 -32.466 1.00 39.41 190 ALA A N 1
ATOM 1538 C CA . ALA A 1 190 ? 35.676 3.937 -33.833 1.00 39.41 190 ALA A CA 1
ATOM 1539 C C . ALA A 1 190 ? 36.226 2.504 -33.980 1.00 39.41 190 ALA A C 1
ATOM 1541 O O . ALA A 1 190 ? 37.354 2.291 -34.416 1.00 39.41 190 ALA A O 1
ATOM 1542 N N . VAL A 1 191 ? 35.407 1.505 -33.640 1.00 45.16 191 VAL A N 1
ATOM 1543 C CA . VAL A 1 191 ? 35.544 0.163 -34.213 1.00 45.16 191 VAL A CA 1
ATOM 1544 C C . VAL A 1 191 ? 34.997 0.256 -35.636 1.00 45.16 191 VAL A C 1
ATOM 1546 O O . VAL A 1 191 ? 33.795 0.228 -35.877 1.00 45.16 191 VAL A O 1
ATOM 1549 N N . THR A 1 192 ? 35.918 0.498 -36.567 1.00 39.47 192 THR A N 1
ATOM 1550 C CA . THR A 1 192 ? 35.864 0.260 -38.016 1.00 39.47 192 THR A CA 1
ATOM 1551 C C . THR A 1 192 ? 34.465 0.121 -38.642 1.00 39.47 192 THR A C 1
ATOM 1553 O O . THR A 1 192 ? 34.110 -0.934 -39.164 1.00 39.47 192 THR A O 1
ATOM 1556 N N . ARG A 1 193 ? 33.677 1.202 -38.700 1.00 40.66 193 ARG A N 1
ATOM 1557 C CA . ARG A 1 193 ? 32.575 1.305 -39.673 1.00 40.66 193 ARG A CA 1
ATOM 1558 C C . ARG A 1 193 ? 33.060 2.092 -40.886 1.00 40.66 193 ARG A C 1
ATOM 1560 O O . ARG A 1 193 ? 33.319 3.289 -40.803 1.00 40.66 193 ARG A O 1
ATOM 1567 N N . LYS A 1 194 ? 33.213 1.398 -42.019 1.00 35.50 194 LYS A N 1
ATOM 1568 C CA . LYS A 1 194 ? 33.520 2.010 -43.320 1.00 35.50 194 LYS A CA 1
ATOM 1569 C C . LYS A 1 194 ? 32.430 3.042 -43.668 1.00 35.50 194 LYS A C 1
ATOM 1571 O O . LYS A 1 194 ? 31.254 2.678 -43.650 1.00 35.50 194 LYS A O 1
ATOM 1576 N N . PRO A 1 195 ? 32.780 4.293 -44.012 1.00 40.34 195 PRO A N 1
ATOM 1577 C CA . PRO A 1 195 ? 31.800 5.287 -44.429 1.00 40.34 195 PRO A CA 1
ATOM 1578 C C . PRO A 1 195 ? 31.321 4.958 -45.847 1.00 40.34 195 PRO A C 1
ATOM 1580 O O . PRO A 1 195 ? 32.087 5.021 -46.805 1.00 40.34 195 PRO A O 1
ATOM 1583 N N . LEU A 1 196 ? 30.052 4.571 -45.973 1.00 48.59 196 LEU A N 1
ATOM 1584 C CA . LEU A 1 196 ? 29.458 4.099 -47.229 1.00 48.59 196 LEU A CA 1
ATOM 1585 C C . LEU A 1 196 ? 28.625 5.155 -47.963 1.00 48.59 196 LEU A C 1
ATOM 1587 O O . LEU A 1 196 ? 27.876 4.802 -48.863 1.00 48.59 196 LEU A O 1
ATOM 1591 N N . PHE A 1 197 ? 28.751 6.444 -47.637 1.00 41.28 197 PHE A N 1
ATOM 1592 C CA . PHE A 1 197 ? 28.042 7.481 -48.389 1.00 41.28 197 PHE A CA 1
ATOM 1593 C C . PHE A 1 197 ? 28.935 8.673 -48.713 1.00 41.28 197 PHE A C 1
ATOM 1595 O O . PHE A 1 197 ? 29.243 9.523 -47.879 1.00 41.28 197 PHE A O 1
ATOM 1602 N N . LYS A 1 198 ? 29.350 8.688 -49.981 1.00 42.72 198 LYS A N 1
ATOM 1603 C CA . LYS A 1 198 ? 29.978 9.808 -50.670 1.00 42.72 198 LYS A CA 1
ATOM 1604 C C . LYS A 1 198 ? 28.888 10.836 -50.984 1.00 42.72 198 LYS A C 1
ATOM 1606 O O . LYS A 1 198 ? 27.798 10.488 -51.429 1.00 42.72 198 LYS A O 1
ATOM 1611 N N . LYS A 1 199 ? 29.181 12.090 -50.668 1.00 46.44 199 LYS A N 1
ATOM 1612 C CA . LYS A 1 199 ? 28.274 13.232 -50.755 1.00 46.44 199 LYS A CA 1
ATOM 1613 C C . LYS A 1 199 ? 28.320 13.798 -52.176 1.00 46.44 199 LYS A C 1
ATOM 1615 O O . LYS A 1 199 ? 29.285 14.478 -52.503 1.00 46.44 199 LYS A O 1
ATOM 1620 N N . ASP A 1 200 ? 27.285 13.539 -52.971 1.00 45.69 200 ASP A N 1
ATOM 1621 C CA . ASP A 1 200 ? 27.075 14.191 -54.269 1.00 45.69 200 ASP A CA 1
ATOM 1622 C C . ASP A 1 200 ? 25.937 15.224 -54.178 1.00 45.69 200 ASP A C 1
ATOM 1624 O O . ASP A 1 200 ? 24.954 15.051 -53.453 1.00 45.69 200 ASP A O 1
ATOM 1628 N N . HIS A 1 201 ? 26.130 16.349 -54.868 1.00 45.09 201 HIS A N 1
ATOM 1629 C CA . HIS A 1 201 ? 25.298 17.555 -54.821 1.00 45.09 201 HIS A CA 1
ATOM 1630 C C . HIS A 1 201 ? 23.922 17.398 -55.512 1.00 45.09 201 HIS A C 1
ATOM 1632 O O . HIS A 1 201 ? 23.752 16.532 -56.370 1.00 45.09 201 HIS A O 1
ATOM 1638 N N . PRO A 1 202 ? 22.923 18.239 -55.162 1.00 54.62 202 PRO A N 1
ATOM 1639 C CA . PRO A 1 202 ? 21.520 17.987 -55.466 1.00 54.62 202 PRO A CA 1
ATOM 1640 C C . PRO A 1 202 ? 21.110 18.578 -56.821 1.00 54.62 202 PRO A C 1
ATOM 1642 O O . PRO A 1 202 ? 21.157 19.791 -57.012 1.00 54.62 202 PRO A O 1
ATOM 1645 N N . ASN A 1 203 ? 20.623 17.729 -57.727 1.00 47.69 203 ASN A N 1
ATOM 1646 C CA . ASN A 1 203 ? 19.796 18.153 -58.857 1.00 47.69 203 ASN A CA 1
ATOM 1647 C C . ASN A 1 203 ? 18.328 17.787 -58.581 1.00 47.69 203 ASN A C 1
ATOM 1649 O O . ASN A 1 203 ? 18.011 16.723 -58.050 1.00 47.69 203 ASN A O 1
ATOM 1653 N N . SER A 1 204 ? 17.437 18.718 -58.907 1.00 58.72 204 SER A N 1
ATOM 1654 C CA . SER A 1 204 ? 16.050 18.888 -58.448 1.00 58.72 204 SER A CA 1
ATOM 1655 C C . SER A 1 204 ? 15.016 17.863 -58.949 1.00 58.72 204 SER A C 1
ATOM 1657 O O . SER A 1 204 ? 13.819 18.142 -58.968 1.00 58.72 204 SER A O 1
ATOM 1659 N N . THR A 1 205 ? 15.425 16.637 -59.269 1.00 52.38 205 THR A N 1
ATOM 1660 C CA . THR A 1 205 ? 14.516 15.528 -59.626 1.00 52.38 205 THR A CA 1
ATOM 1661 C C . THR A 1 205 ? 14.004 14.742 -58.405 1.00 52.38 205 THR A C 1
ATOM 1663 O O . THR A 1 205 ? 13.135 13.881 -58.534 1.00 52.38 205 THR A O 1
ATOM 1666 N N . ILE A 1 206 ? 14.508 15.052 -57.205 1.00 54.97 206 ILE A N 1
ATOM 1667 C CA . ILE A 1 206 ? 14.299 14.281 -55.962 1.00 54.97 206 ILE A CA 1
ATOM 1668 C C . ILE A 1 206 ? 12.892 14.469 -55.353 1.00 54.97 206 ILE A C 1
ATOM 1670 O O . ILE A 1 206 ? 12.441 13.655 -54.547 1.00 54.97 206 ILE A O 1
ATOM 1674 N N . THR A 1 207 ? 12.135 15.493 -55.756 1.00 52.78 207 THR A N 1
ATOM 1675 C CA . THR A 1 207 ? 10.826 15.778 -55.138 1.00 52.78 207 THR A CA 1
ATOM 1676 C C . THR A 1 207 ? 9.709 14.838 -55.600 1.00 52.78 207 THR A C 1
ATOM 1678 O O . THR A 1 207 ? 8.799 14.560 -54.822 1.00 52.78 207 THR A O 1
ATOM 1681 N N . ARG A 1 208 ? 9.778 14.272 -56.816 1.00 53.53 208 ARG A N 1
ATOM 1682 C CA . ARG A 1 208 ? 8.767 13.304 -57.295 1.00 53.53 208 ARG A CA 1
ATOM 1683 C C . ARG A 1 208 ? 8.997 11.875 -56.795 1.00 53.53 208 ARG A C 1
ATOM 1685 O O . ARG A 1 208 ? 8.023 11.157 -56.586 1.00 53.53 208 ARG A O 1
ATOM 1692 N N . SER A 1 209 ? 10.242 11.460 -56.556 1.00 65.12 209 SER A N 1
ATOM 1693 C CA . SER A 1 209 ? 10.538 10.095 -56.091 1.00 65.12 209 SER A CA 1
ATOM 1694 C C . SER A 1 209 ? 10.174 9.876 -54.623 1.00 65.12 209 SER A C 1
ATOM 1696 O O . SER A 1 209 ? 9.734 8.789 -54.260 1.00 65.12 209 SER A O 1
ATOM 1698 N N . TRP A 1 210 ? 10.311 10.906 -53.782 1.00 67.69 210 TRP A N 1
ATOM 1699 C CA . TRP A 1 210 ? 9.959 10.820 -52.363 1.00 67.69 210 TRP A CA 1
ATOM 1700 C C . TRP A 1 210 ? 8.445 10.674 -52.158 1.00 67.69 210 TRP A C 1
ATOM 1702 O O . TRP A 1 210 ? 8.013 9.798 -51.417 1.00 67.69 210 TRP A O 1
ATOM 1712 N N . LEU A 1 211 ? 7.631 11.449 -52.885 1.00 73.19 211 LEU A N 1
ATOM 1713 C CA . LEU A 1 211 ? 6.166 11.337 -52.851 1.00 73.19 211 LEU A CA 1
ATOM 1714 C C . LEU A 1 211 ? 5.675 9.949 -53.295 1.00 73.19 211 LEU A C 1
ATOM 1716 O O . LEU A 1 211 ? 4.804 9.376 -52.646 1.00 73.19 211 LEU A O 1
ATOM 1720 N N . ALA A 1 212 ? 6.274 9.376 -54.343 1.00 76.00 212 ALA A N 1
ATOM 1721 C CA . ALA A 1 212 ? 5.937 8.029 -54.805 1.00 76.00 212 ALA A CA 1
ATOM 1722 C C . ALA A 1 212 ? 6.312 6.943 -53.777 1.00 76.00 212 ALA A C 1
ATOM 1724 O O . ALA A 1 212 ? 5.530 6.028 -53.530 1.00 76.00 212 ALA A O 1
ATOM 1725 N N . GLN A 1 213 ? 7.471 7.067 -53.118 1.00 80.06 213 GLN A N 1
ATOM 1726 C CA . GLN A 1 213 ? 7.877 6.141 -52.051 1.00 80.06 213 GLN A CA 1
ATOM 1727 C C . GLN A 1 213 ? 6.972 6.244 -50.816 1.00 80.06 213 GLN A C 1
ATOM 1729 O O . GLN A 1 213 ? 6.630 5.227 -50.213 1.00 80.06 213 GLN A O 1
ATOM 1734 N N . TRP A 1 214 ? 6.533 7.453 -50.462 1.00 79.06 214 TRP A N 1
ATOM 1735 C CA . TRP A 1 214 ? 5.568 7.652 -49.382 1.00 79.06 214 TRP A CA 1
ATOM 1736 C C . TRP A 1 214 ? 4.210 7.041 -49.694 1.00 79.06 214 TRP A C 1
ATOM 1738 O O . TRP A 1 214 ? 3.602 6.440 -48.813 1.00 79.06 214 TRP A O 1
ATOM 1748 N N . GLN A 1 215 ? 3.750 7.141 -50.938 1.00 85.44 215 GLN A N 1
ATOM 1749 C CA . GLN A 1 215 ? 2.476 6.565 -51.348 1.00 85.44 215 GLN A CA 1
ATOM 1750 C C . GLN A 1 215 ? 2.474 5.030 -51.233 1.00 85.44 215 GLN A C 1
ATOM 1752 O O . GLN A 1 215 ? 1.509 4.466 -50.723 1.00 85.44 215 GLN A O 1
ATOM 1757 N N . GLU A 1 216 ? 3.572 4.363 -51.595 1.00 83.81 216 GLU A N 1
ATOM 1758 C CA . GLU A 1 216 ? 3.746 2.910 -51.436 1.00 83.81 216 GLU A CA 1
ATOM 1759 C C . GLU A 1 216 ? 3.754 2.468 -49.966 1.00 83.81 216 GLU A C 1
ATOM 1761 O O . GLU A 1 216 ? 3.122 1.477 -49.595 1.00 83.81 216 GLU A O 1
ATOM 1766 N N . LEU A 1 217 ? 4.443 3.214 -49.097 1.00 81.69 217 LEU A N 1
ATOM 1767 C CA . LEU A 1 217 ? 4.452 2.927 -47.662 1.00 81.69 217 LEU A CA 1
ATOM 1768 C C . LEU A 1 217 ? 3.066 3.153 -47.052 1.00 81.69 217 LEU A C 1
ATOM 1770 O O . LEU A 1 217 ? 2.561 2.293 -46.333 1.00 81.69 217 LEU A O 1
ATOM 1774 N N . VAL A 1 218 ? 2.406 4.262 -47.385 1.00 85.62 218 VAL A N 1
ATOM 1775 C CA . VAL A 1 218 ? 1.053 4.555 -46.898 1.00 85.62 218 VAL A CA 1
ATOM 1776 C C . VAL A 1 218 ? 0.064 3.490 -47.364 1.00 85.62 218 VAL A C 1
ATOM 1778 O O . VAL A 1 218 ? -0.730 3.038 -46.551 1.00 85.62 218 VAL A O 1
ATOM 1781 N N . GLN A 1 219 ? 0.133 3.013 -48.609 1.00 88.75 219 GLN A N 1
ATOM 1782 C CA . GLN A 1 219 ? -0.746 1.939 -49.087 1.00 88.75 219 GLN A CA 1
ATOM 1783 C C . GLN A 1 219 ? -0.506 0.610 -48.358 1.00 88.75 219 GLN A C 1
ATOM 1785 O O . GLN A 1 219 ? -1.468 -0.063 -47.987 1.00 88.75 219 GLN A O 1
ATOM 1790 N N . ARG A 1 220 ? 0.756 0.256 -48.081 1.00 86.25 220 ARG A N 1
ATOM 1791 C CA . ARG A 1 220 ? 1.107 -0.965 -47.331 1.00 86.25 220 ARG A CA 1
ATOM 1792 C C . ARG A 1 220 ? 0.628 -0.921 -45.882 1.00 86.25 220 ARG A C 1
ATOM 1794 O O . ARG A 1 220 ? 0.204 -1.944 -45.350 1.00 86.25 220 ARG A O 1
ATOM 1801 N N . TYR A 1 221 ? 0.667 0.253 -45.252 1.00 91.69 221 TYR A N 1
ATOM 1802 C CA . TYR A 1 221 ? 0.295 0.423 -43.846 1.00 91.69 221 TYR A CA 1
ATOM 1803 C C . TYR A 1 221 ? -1.122 0.970 -43.628 1.00 91.69 221 TYR A C 1
ATOM 1805 O O . TYR A 1 221 ? -1.580 0.982 -42.488 1.00 91.69 221 TYR A O 1
ATOM 1813 N N . ALA A 1 222 ? -1.854 1.359 -44.676 1.00 92.88 222 ALA A N 1
ATOM 1814 C CA . ALA A 1 222 ? -3.202 1.923 -44.563 1.00 92.88 222 ALA A CA 1
ATOM 1815 C C . ALA A 1 222 ? -4.151 0.984 -43.810 1.00 92.88 222 ALA A C 1
ATOM 1817 O O . ALA A 1 222 ? -4.857 1.414 -42.900 1.00 92.88 222 ALA A O 1
ATOM 1818 N N . ILE A 1 223 ? -4.114 -0.313 -44.129 1.00 93.44 223 ILE A N 1
ATOM 1819 C CA . ILE A 1 223 ? -4.944 -1.323 -43.461 1.00 93.44 223 ILE A CA 1
ATOM 1820 C C . ILE A 1 223 ? -4.558 -1.451 -41.981 1.00 93.44 223 ILE A C 1
ATOM 1822 O O . ILE A 1 223 ? -5.436 -1.500 -41.124 1.00 93.44 223 ILE A O 1
ATOM 1826 N N . LEU A 1 224 ? -3.261 -1.442 -41.655 1.00 93.94 224 LEU A N 1
ATOM 1827 C CA . LEU A 1 224 ? -2.791 -1.518 -40.267 1.00 93.94 224 LEU A CA 1
ATOM 1828 C C . LEU A 1 224 ? -3.191 -0.276 -39.460 1.00 93.94 224 LEU A C 1
ATOM 1830 O O . LEU A 1 224 ? -3.643 -0.411 -38.327 1.00 93.94 224 LEU A O 1
ATOM 1834 N N . ILE A 1 225 ? -3.103 0.916 -40.054 1.00 93.88 225 ILE A N 1
ATOM 1835 C CA . ILE A 1 225 ? -3.550 2.168 -39.430 1.00 93.88 225 ILE A CA 1
ATOM 1836 C C . ILE A 1 225 ? -5.060 2.121 -39.162 1.00 93.88 225 ILE A C 1
ATOM 1838 O O . ILE A 1 225 ? -5.492 2.453 -38.060 1.00 93.88 225 ILE A O 1
ATOM 1842 N N . ILE A 1 226 ? -5.861 1.649 -40.123 1.00 95.94 226 ILE A N 1
ATOM 1843 C CA . ILE A 1 226 ? -7.314 1.490 -39.955 1.00 95.94 226 ILE A CA 1
ATOM 1844 C C . ILE A 1 226 ? -7.630 0.495 -38.831 1.00 95.94 226 ILE A C 1
ATOM 1846 O O . ILE A 1 226 ? -8.488 0.775 -37.997 1.00 95.94 226 ILE A O 1
ATOM 1850 N N . ILE A 1 227 ? -6.917 -0.633 -38.761 1.00 97.06 227 ILE A N 1
ATOM 1851 C CA . ILE A 1 227 ? -7.091 -1.633 -37.699 1.00 97.06 227 ILE A CA 1
ATOM 1852 C C . ILE A 1 227 ? -6.753 -1.038 -36.325 1.00 97.06 227 ILE A C 1
ATOM 1854 O O . ILE A 1 227 ? -7.529 -1.196 -35.383 1.00 97.06 227 ILE A O 1
ATOM 1858 N N . VAL A 1 228 ? -5.637 -0.315 -36.201 1.00 96.88 228 VAL A N 1
ATOM 1859 C CA . VAL A 1 228 ? -5.234 0.334 -34.941 1.00 96.88 228 VAL A CA 1
ATOM 1860 C C . VAL A 1 228 ? -6.266 1.375 -34.501 1.00 96.88 228 VAL A C 1
ATOM 1862 O O . VAL A 1 228 ? -6.644 1.405 -33.329 1.00 96.88 228 VAL A O 1
ATOM 1865 N N . LEU A 1 229 ? -6.778 2.185 -35.433 1.00 96.81 229 LEU A N 1
ATOM 1866 C CA . LEU A 1 229 ? -7.835 3.159 -35.148 1.00 96.81 229 LEU A CA 1
ATOM 1867 C C . LEU A 1 229 ? -9.136 2.474 -34.711 1.00 96.81 229 LEU A C 1
ATOM 1869 O O . LEU A 1 229 ? -9.743 2.892 -33.725 1.00 96.81 229 LEU A O 1
ATOM 1873 N N . LEU A 1 230 ? -9.536 1.393 -35.387 1.00 97.50 230 LEU A N 1
ATOM 1874 C CA . LEU A 1 230 ? -10.719 0.610 -35.033 1.00 97.50 230 LEU A CA 1
ATOM 1875 C C . LEU A 1 230 ? -10.603 0.043 -33.610 1.00 97.50 230 LEU A C 1
ATOM 1877 O O . LEU A 1 230 ? -11.519 0.211 -32.806 1.00 97.50 230 LEU A O 1
ATOM 1881 N N . PHE A 1 231 ? -9.469 -0.573 -33.263 1.00 97.00 231 PHE A N 1
ATOM 1882 C CA . PHE A 1 231 ? -9.249 -1.109 -31.917 1.00 97.00 231 PHE A CA 1
ATOM 1883 C C . PHE A 1 231 ? -9.175 -0.017 -30.846 1.00 97.00 231 PHE A C 1
ATOM 1885 O O . PHE A 1 231 ? -9.688 -0.221 -29.746 1.00 97.00 231 PHE A O 1
ATOM 1892 N N . GLY A 1 232 ? -8.611 1.154 -31.154 1.00 95.75 232 GLY A N 1
ATOM 1893 C CA . GLY A 1 232 ? -8.619 2.301 -30.242 1.00 95.75 232 GLY A CA 1
ATOM 1894 C C . GLY A 1 232 ? -10.037 2.801 -29.938 1.00 95.75 232 GLY A C 1
ATOM 1895 O O . GLY A 1 232 ? -10.400 3.009 -28.775 1.00 95.75 232 GLY A O 1
ATOM 1896 N N . LEU A 1 233 ? -10.875 2.932 -30.969 1.00 95.62 233 LEU A N 1
ATOM 1897 C CA . LEU A 1 233 ? -12.276 3.343 -30.824 1.00 95.62 233 LEU A CA 1
ATOM 1898 C C . LEU A 1 233 ? -13.117 2.287 -30.085 1.00 95.62 233 LEU A C 1
ATOM 1900 O O . LEU A 1 233 ? -13.914 2.623 -29.208 1.00 95.62 233 LEU A O 1
ATOM 1904 N N . LEU A 1 234 ? -12.906 1.001 -30.372 1.00 95.12 234 LEU A N 1
ATOM 1905 C CA . LEU A 1 234 ? -13.584 -0.088 -29.663 1.00 95.12 234 LEU A CA 1
ATOM 1906 C C . LEU A 1 234 ? -13.141 -0.183 -28.197 1.00 95.12 234 LEU A C 1
ATOM 1908 O O . LEU A 1 234 ? -13.983 -0.327 -27.310 1.00 95.12 234 LEU A O 1
ATOM 1912 N N . GLY A 1 235 ? -11.844 -0.050 -27.917 1.00 93.75 235 GLY A N 1
ATOM 1913 C CA . GLY A 1 235 ? -11.299 -0.106 -26.559 1.00 93.75 235 GLY A CA 1
ATOM 1914 C C . GLY A 1 235 ? -11.793 1.039 -25.671 1.00 93.75 235 GLY A C 1
ATOM 1915 O O . GLY A 1 235 ? -12.163 0.820 -24.515 1.00 93.75 235 GLY A O 1
ATOM 1916 N N . THR A 1 236 ? -11.874 2.258 -26.209 1.00 86.44 236 THR A N 1
ATOM 1917 C CA . THR A 1 236 ? -12.427 3.419 -25.483 1.00 86.44 236 THR A CA 1
ATOM 1918 C C . THR A 1 236 ? -13.929 3.272 -25.219 1.00 86.44 236 THR A C 1
ATOM 1920 O O . THR A 1 236 ? -14.387 3.534 -24.105 1.00 86.44 236 THR A O 1
ATOM 1923 N N . SER A 1 237 ? -14.696 2.758 -26.185 1.00 86.94 237 SER A N 1
ATOM 1924 C CA . SER A 1 237 ? -16.125 2.471 -25.997 1.00 86.94 237 SER A CA 1
ATOM 1925 C C . SER A 1 237 ? -16.367 1.395 -24.932 1.00 86.94 237 SER A C 1
ATOM 1927 O O . SER A 1 237 ? -17.134 1.620 -23.991 1.00 86.94 237 SER A O 1
ATOM 1929 N N . LEU A 1 238 ? -15.665 0.259 -25.010 1.00 86.31 238 LEU A N 1
ATOM 1930 C CA . LEU A 1 238 ? -15.813 -0.849 -24.060 1.00 86.31 238 LEU A CA 1
ATOM 1931 C C . LEU A 1 238 ? -15.361 -0.457 -22.649 1.00 86.31 238 LEU A C 1
ATOM 1933 O O . LEU A 1 238 ? -16.085 -0.698 -21.684 1.00 86.31 238 LEU A O 1
ATOM 1937 N N . SER A 1 239 ? -14.212 0.210 -22.512 1.00 84.00 239 SER A N 1
ATOM 1938 C CA . SER A 1 239 ? -13.721 0.662 -21.202 1.00 84.00 239 SER A CA 1
ATOM 1939 C C . SER A 1 239 ? -14.707 1.614 -20.520 1.00 84.00 239 SER A C 1
ATOM 1941 O O . SER A 1 239 ? -14.963 1.485 -19.325 1.00 84.00 239 SER A O 1
ATOM 1943 N N . SER A 1 240 ? -15.356 2.504 -21.270 1.00 82.56 240 SER A N 1
ATOM 1944 C CA . SER A 1 240 ? -16.376 3.385 -20.698 1.00 82.56 240 SER A CA 1
ATOM 1945 C C . SER A 1 240 ? -17.611 2.635 -20.178 1.00 82.56 240 SER A C 1
ATOM 1947 O O . SER A 1 240 ? -18.256 3.112 -19.250 1.00 82.56 240 SER A O 1
ATOM 1949 N N . GLN A 1 241 ? -17.943 1.462 -20.725 1.00 80.31 241 GLN A N 1
ATOM 1950 C CA . GLN A 1 241 ? -19.087 0.661 -20.278 1.00 80.31 241 GLN A CA 1
ATOM 1951 C C . GLN A 1 241 ? -18.740 -0.232 -19.083 1.00 80.31 241 GLN A C 1
ATOM 1953 O O . GLN A 1 241 ? -19.515 -0.289 -18.132 1.00 80.31 241 GLN A O 1
ATOM 1958 N N . PHE A 1 242 ? -17.562 -0.859 -19.080 1.00 78.31 242 PHE A N 1
ATOM 1959 C CA . PHE A 1 242 ? -17.119 -1.713 -17.971 1.00 78.31 242 PHE A CA 1
ATOM 1960 C C . PHE A 1 242 ? -16.640 -0.923 -16.748 1.00 78.31 242 PHE A C 1
ATOM 1962 O O . PHE A 1 242 ? -16.823 -1.368 -15.617 1.00 78.31 242 PHE A O 1
ATOM 1969 N N . PHE A 1 243 ? -16.046 0.256 -16.956 1.00 76.38 243 PHE A N 1
ATOM 1970 C CA . PHE A 1 243 ? -15.511 1.096 -15.879 1.00 76.38 243 PHE A CA 1
ATOM 1971 C C . PHE A 1 243 ? -16.368 2.322 -15.576 1.00 76.38 243 PHE A C 1
ATOM 1973 O O . PHE A 1 243 ? -15.997 3.125 -14.711 1.00 76.38 243 PHE A O 1
ATOM 1980 N N . LYS A 1 244 ? -17.536 2.470 -16.219 1.00 70.06 244 LYS A N 1
ATOM 1981 C CA . LYS A 1 244 ? -18.600 3.292 -15.641 1.00 70.06 244 LYS A CA 1
ATOM 1982 C C . LYS A 1 244 ? -18.819 2.745 -14.245 1.00 70.06 244 LYS A C 1
ATOM 1984 O O . LYS A 1 244 ? -19.271 1.618 -14.071 1.00 70.06 244 LYS A O 1
ATOM 1989 N N . LYS A 1 245 ? -18.410 3.534 -13.251 1.00 59.31 245 LYS A N 1
ATOM 1990 C CA . LYS A 1 245 ? -18.616 3.236 -11.843 1.00 59.31 245 LYS A CA 1
ATOM 1991 C C . LYS A 1 245 ? -20.118 3.096 -11.672 1.00 59.31 245 LYS A C 1
ATOM 1993 O O . LYS A 1 245 ? -20.812 4.096 -11.493 1.00 59.31 245 LYS A O 1
ATOM 1998 N N . ASN A 1 246 ? -20.619 1.867 -11.747 1.00 57.12 246 ASN A N 1
ATOM 1999 C CA . ASN A 1 246 ? -21.880 1.538 -11.128 1.00 57.12 246 ASN A CA 1
ATOM 2000 C C . ASN A 1 246 ? -21.695 2.047 -9.707 1.00 57.12 246 ASN A C 1
ATOM 2002 O O . ASN A 1 246 ? -20.786 1.592 -9.005 1.00 57.12 246 ASN A O 1
ATOM 2006 N N . LYS A 1 247 ? -22.443 3.092 -9.329 1.00 53.09 247 LYS A N 1
ATOM 2007 C CA . LYS A 1 247 ? -22.585 3.432 -7.921 1.00 53.09 247 LYS A CA 1
ATOM 2008 C C . LYS A 1 247 ? -23.098 2.137 -7.327 1.00 53.09 247 LYS A C 1
ATOM 2010 O O . LYS A 1 247 ? -24.263 1.808 -7.523 1.00 53.09 247 LYS A O 1
ATOM 2015 N N . LEU A 1 248 ? -22.199 1.356 -6.727 1.00 53.03 248 LEU A N 1
ATOM 2016 C CA . LEU A 1 248 ? -22.580 0.247 -5.884 1.00 53.03 248 LEU A CA 1
ATOM 2017 C C . LEU A 1 248 ? -23.602 0.891 -4.963 1.00 53.03 248 LEU A C 1
ATOM 2019 O O . LEU A 1 248 ? -23.256 1.848 -4.262 1.00 53.03 248 LEU A O 1
ATOM 2023 N N . ALA A 1 249 ? -24.865 0.479 -5.065 1.00 53.50 249 ALA A N 1
ATOM 2024 C CA . ALA A 1 249 ? -25.794 0.719 -3.986 1.00 53.50 249 ALA A CA 1
ATOM 2025 C C . ALA A 1 249 ? -25.061 0.125 -2.788 1.00 53.50 249 ALA A C 1
ATOM 2027 O O . ALA A 1 249 ? -24.875 -1.090 -2.720 1.00 53.50 249 ALA A O 1
ATOM 2028 N N . GLN A 1 250 ? -24.443 0.987 -1.978 1.00 51.94 250 GLN A N 1
ATOM 2029 C CA . GLN A 1 250 ? -23.692 0.540 -0.828 1.00 51.94 250 GLN A CA 1
ATOM 2030 C C . GLN A 1 250 ? -24.738 -0.185 0.002 1.00 51.94 250 GLN A C 1
ATOM 2032 O O . GLN A 1 250 ? -25.647 0.440 0.536 1.00 51.94 250 GLN A O 1
ATOM 2037 N N . ALA A 1 251 ? -24.636 -1.512 0.065 1.00 50.25 251 ALA A N 1
ATOM 2038 C CA . ALA A 1 251 ? -25.492 -2.335 0.911 1.00 50.25 251 ALA A CA 1
ATOM 2039 C C . ALA A 1 251 ? -25.280 -2.016 2.404 1.00 50.25 251 ALA A C 1
ATOM 2041 O O . ALA A 1 251 ? -25.922 -2.598 3.271 1.00 50.25 251 ALA A O 1
ATOM 2042 N N . PHE A 1 252 ? -24.376 -1.081 2.702 1.00 51.53 252 PHE A N 1
ATOM 2043 C CA . PHE A 1 252 ? -24.083 -0.586 4.024 1.00 51.53 252 PHE A CA 1
ATOM 2044 C C . PHE A 1 252 ? -24.668 0.823 4.175 1.00 51.53 252 PHE A C 1
ATOM 2046 O O . PHE A 1 252 ? -24.306 1.717 3.404 1.00 51.53 252 PHE A O 1
ATOM 2053 N N . PRO A 1 253 ? -25.570 1.038 5.148 1.00 56.25 253 PRO A N 1
ATOM 2054 C CA . PRO A 1 253 ? -26.089 2.362 5.447 1.00 56.25 253 PRO A CA 1
ATOM 2055 C C . PRO A 1 253 ? -24.934 3.299 5.823 1.00 56.25 253 PRO A C 1
ATOM 2057 O O . PRO A 1 253 ? -24.055 2.949 6.606 1.00 56.25 253 PRO A O 1
ATOM 2060 N N . THR A 1 254 ? -24.946 4.519 5.287 1.00 61.62 254 THR A N 1
ATOM 2061 C CA . THR A 1 254 ? -23.935 5.559 5.559 1.00 61.62 254 THR A CA 1
ATOM 2062 C C . THR A 1 254 ? -23.975 6.092 6.993 1.00 61.62 254 THR A C 1
ATOM 2064 O O . THR A 1 254 ? -23.081 6.827 7.405 1.00 61.62 254 THR A O 1
ATOM 2067 N N . ASN A 1 255 ? -24.984 5.698 7.771 1.00 59.94 255 ASN A N 1
ATOM 2068 C CA . ASN A 1 255 ? -25.019 5.914 9.206 1.00 59.94 255 ASN A CA 1
ATOM 2069 C C . ASN A 1 255 ? -24.476 4.664 9.897 1.00 59.94 255 ASN A C 1
ATOM 2071 O O . ASN A 1 255 ? -25.119 3.617 9.887 1.00 59.94 255 ASN A O 1
ATOM 2075 N N . LEU A 1 256 ? -23.307 4.794 10.529 1.00 48.62 256 LEU A N 1
ATOM 2076 C CA . LEU A 1 256 ? -22.801 3.829 11.501 1.00 48.62 256 LEU A CA 1
ATOM 2077 C C . LEU A 1 256 ? -23.832 3.688 12.631 1.00 48.62 256 LEU A C 1
ATOM 2079 O O . LEU A 1 256 ? -23.818 4.446 13.602 1.00 48.62 256 LEU A O 1
ATOM 2083 N N . THR A 1 257 ? -24.742 2.724 12.525 1.00 55.41 257 THR A N 1
ATOM 2084 C CA . THR A 1 257 ? -25.534 2.275 13.668 1.00 55.41 257 THR A CA 1
ATOM 2085 C C . THR A 1 257 ? -24.565 1.633 14.646 1.00 55.41 257 THR A C 1
ATOM 2087 O O . THR A 1 257 ? -24.056 0.538 14.406 1.00 55.41 257 THR A O 1
ATOM 2090 N N . ARG A 1 258 ? -24.260 2.356 15.731 1.00 57.41 258 ARG A N 1
ATOM 2091 C CA . ARG A 1 258 ? -23.538 1.834 16.896 1.00 57.41 258 ARG A CA 1
ATOM 2092 C C . ARG A 1 258 ? -24.113 0.454 17.212 1.00 57.41 258 ARG A C 1
ATOM 2094 O O . ARG A 1 258 ? -25.312 0.357 17.449 1.00 57.41 258 ARG A O 1
ATOM 2101 N N . GLY A 1 259 ? -23.268 -0.579 17.195 1.00 56.38 259 GLY A N 1
ATOM 2102 C CA . GLY A 1 259 ? -23.693 -1.948 17.474 1.00 56.38 259 GLY A CA 1
ATOM 2103 C C . GLY A 1 259 ? -24.485 -1.991 18.776 1.00 56.38 259 GLY A C 1
ATOM 2104 O O . GLY A 1 259 ? -23.946 -1.698 19.848 1.00 56.38 259 GLY A O 1
ATOM 2105 N N . THR A 1 260 ? -25.779 -2.280 18.670 1.00 61.81 260 THR A N 1
ATOM 2106 C CA . THR A 1 260 ? -26.654 -2.436 19.825 1.00 61.81 260 THR A CA 1
ATOM 2107 C C . THR A 1 260 ? -26.155 -3.651 20.592 1.00 61.81 260 THR A C 1
ATOM 2109 O O . THR A 1 260 ? -26.114 -4.756 20.057 1.00 61.81 260 THR A O 1
ATOM 2112 N N . ARG A 1 261 ? -25.718 -3.450 21.836 1.00 73.94 261 ARG A N 1
ATOM 2113 C CA . ARG A 1 261 ? -25.380 -4.558 22.732 1.00 73.94 261 ARG A CA 1
ATOM 2114 C C . ARG A 1 261 ? -26.694 -5.258 23.080 1.00 73.94 261 ARG A C 1
ATOM 2116 O O . ARG A 1 261 ? -27.468 -4.724 23.868 1.00 73.94 261 ARG A O 1
ATOM 2123 N N . ALA A 1 262 ? -26.974 -6.384 22.434 1.00 81.31 262 ALA A N 1
ATOM 2124 C CA . ALA A 1 262 ? -28.120 -7.219 22.764 1.00 81.31 262 ALA A CA 1
ATOM 2125 C C . ALA A 1 262 ? -27.781 -8.068 23.995 1.00 81.31 262 ALA A C 1
ATOM 2127 O O . ALA A 1 262 ? -26.707 -8.666 24.057 1.00 81.31 262 ALA A O 1
ATOM 2128 N N . LEU A 1 263 ? -28.687 -8.101 24.971 1.00 82.44 263 LEU A N 1
ATOM 2129 C CA . LEU A 1 263 ? -28.614 -9.005 26.112 1.00 82.44 263 LEU A CA 1
ATOM 2130 C C . LEU A 1 263 ? -29.780 -9.978 25.987 1.00 82.44 263 LEU A C 1
ATOM 2132 O O . LEU A 1 263 ? -30.936 -9.575 26.086 1.00 82.44 263 LEU A O 1
ATOM 2136 N N . SER A 1 264 ? -29.464 -11.236 25.706 1.00 88.62 264 SER A N 1
ATOM 2137 C CA . SER A 1 264 ? -30.456 -12.302 25.625 1.00 88.62 264 SER A CA 1
ATOM 2138 C C . SER A 1 264 ? -30.699 -12.859 27.023 1.00 88.62 264 SER A C 1
ATOM 2140 O O . SER A 1 264 ? -29.755 -13.098 27.774 1.00 88.62 264 SER A O 1
ATOM 2142 N N . PHE A 1 265 ? -31.964 -13.050 27.369 1.00 89.25 265 PHE A N 1
ATOM 2143 C CA . PHE A 1 265 ? -32.401 -13.677 28.608 1.00 89.25 265 PHE A CA 1
ATOM 2144 C C . PHE A 1 265 ? -33.564 -14.610 28.288 1.00 89.25 265 PHE A C 1
ATOM 2146 O O . PHE A 1 265 ? -34.232 -14.439 27.272 1.00 89.25 265 PHE A O 1
ATOM 2153 N N . GLN A 1 266 ? -33.771 -15.585 29.161 1.00 94.00 266 GLN A N 1
ATOM 2154 C CA . GLN A 1 266 ? -34.899 -16.499 29.124 1.00 94.00 266 GLN A CA 1
ATOM 2155 C C . GLN A 1 266 ? -35.492 -16.527 30.527 1.00 94.00 266 GLN A C 1
ATOM 2157 O O . GLN A 1 266 ? -34.747 -16.539 31.513 1.00 94.00 266 GLN A O 1
ATOM 2162 N N . GLY A 1 267 ? -36.813 -16.492 30.623 1.00 93.50 267 GLY A N 1
ATOM 2163 C CA . GLY A 1 267 ? -37.514 -16.503 31.902 1.00 93.50 267 GLY A CA 1
ATOM 2164 C C . GLY A 1 267 ? -38.690 -17.463 31.898 1.00 93.50 267 GLY A C 1
ATOM 2165 O O . GLY A 1 267 ? -39.111 -17.946 30.852 1.00 93.50 267 GLY A O 1
ATOM 2166 N N . ARG A 1 268 ? -39.225 -17.730 33.093 1.00 95.62 268 ARG A N 1
ATOM 2167 C CA . ARG A 1 268 ? -40.490 -18.443 33.275 1.00 95.62 268 ARG A CA 1
ATOM 2168 C C . ARG A 1 268 ? -41.451 -17.560 34.059 1.00 95.62 268 ARG A C 1
ATOM 2170 O O . ARG A 1 268 ? -41.098 -17.108 35.147 1.00 95.62 268 ARG A O 1
ATOM 2177 N N . LEU A 1 269 ? -42.639 -17.304 33.521 1.00 95.00 269 LEU A N 1
ATOM 2178 C CA . LEU A 1 269 ? -43.706 -16.629 34.253 1.00 95.00 269 LEU A CA 1
ATOM 2179 C C . LEU A 1 269 ? -44.542 -17.658 35.010 1.00 95.00 269 LEU A C 1
ATOM 2181 O O . LEU A 1 269 ? -45.158 -18.536 34.405 1.00 95.00 269 LEU A O 1
ATOM 2185 N N . THR A 1 270 ? -44.589 -17.516 36.331 1.00 96.75 270 THR A N 1
ATOM 2186 C CA . THR A 1 270 ? -45.437 -18.329 37.202 1.00 96.75 270 THR A CA 1
ATOM 2187 C C . THR A 1 270 ? -46.289 -17.451 38.107 1.00 96.75 270 THR A C 1
ATOM 2189 O O . THR A 1 270 ? -45.888 -16.342 38.467 1.00 96.75 270 THR A O 1
ATOM 2192 N N . ASP A 1 271 ? -47.454 -17.956 38.499 1.00 95.56 271 ASP A N 1
ATOM 2193 C CA . ASP A 1 271 ? -48.259 -17.356 39.562 1.00 95.56 271 ASP A CA 1
ATOM 2194 C C . ASP A 1 271 ? -47.638 -17.600 40.958 1.00 95.56 271 ASP A C 1
ATOM 2196 O O . ASP A 1 271 ? -46.568 -18.201 41.102 1.00 95.56 271 ASP A O 1
ATOM 2200 N N . SER A 1 272 ? -48.315 -17.139 42.014 1.00 95.88 272 SER A N 1
ATOM 2201 C CA . SER A 1 272 ? -47.878 -17.331 43.406 1.00 95.88 272 SER A CA 1
ATOM 2202 C C . SER A 1 272 ? -47.876 -18.790 43.876 1.00 95.88 272 SER A C 1
ATOM 2204 O O . SER A 1 272 ? -47.299 -19.087 44.919 1.00 95.88 272 SER A O 1
ATOM 2206 N N . LEU A 1 273 ? -48.550 -19.685 43.153 1.00 96.25 273 LEU A N 1
ATOM 2207 C CA . LEU A 1 273 ? -48.626 -21.120 43.431 1.00 96.25 273 LEU A CA 1
ATOM 2208 C C . LEU A 1 273 ? -47.641 -21.924 42.563 1.00 96.25 273 LEU A C 1
ATOM 2210 O O . LEU A 1 273 ? -47.540 -23.138 42.724 1.00 96.25 273 LEU A O 1
ATOM 2214 N N . GLY A 1 274 ? -46.895 -21.260 41.673 1.00 94.62 274 GLY A N 1
ATOM 2215 C CA . GLY A 1 274 ? -45.936 -21.883 40.765 1.00 94.62 274 GLY A CA 1
ATOM 2216 C C . GLY A 1 274 ? -46.538 -22.398 39.453 1.00 94.62 274 GLY A C 1
ATOM 2217 O O . GLY A 1 274 ? -45.821 -23.043 38.687 1.00 94.62 274 GLY A O 1
ATOM 2218 N N . ASN A 1 275 ? -47.811 -22.120 39.158 1.00 96.31 275 ASN A N 1
ATOM 2219 C CA . ASN A 1 275 ? -48.424 -22.527 37.893 1.00 96.31 275 ASN A CA 1
ATOM 2220 C C . ASN A 1 275 ? -47.943 -21.625 36.744 1.00 96.31 275 ASN A C 1
ATOM 2222 O O . ASN A 1 275 ? -47.850 -20.408 36.937 1.00 96.31 275 ASN A O 1
ATOM 2226 N N . PRO A 1 276 ? -47.676 -22.175 35.545 1.00 96.50 276 PRO A N 1
ATOM 2227 C CA . PRO A 1 276 ? -47.300 -21.383 34.377 1.00 96.50 276 PRO A CA 1
ATOM 2228 C C . PRO A 1 276 ? -48.366 -20.365 33.974 1.00 96.50 276 PRO A C 1
ATOM 2230 O O . PRO A 1 276 ? -49.541 -20.704 33.833 1.00 96.50 276 PRO A O 1
ATOM 2233 N N . ILE A 1 277 ? -47.943 -19.129 33.714 1.00 96.25 277 ILE A N 1
ATOM 2234 C CA . ILE A 1 277 ? -48.790 -18.120 33.073 1.00 96.25 277 ILE A CA 1
ATOM 2235 C C . ILE A 1 277 ? -48.547 -18.200 31.567 1.00 96.25 277 ILE A C 1
ATOM 2237 O O . ILE A 1 277 ? -47.455 -17.895 31.097 1.00 96.25 277 ILE A O 1
ATOM 2241 N N . THR A 1 278 ? -49.573 -18.586 30.813 1.00 96.12 278 THR A N 1
ATOM 2242 C CA . THR A 1 278 ? -49.510 -18.758 29.347 1.00 96.12 278 THR A CA 1
ATOM 2243 C C . THR A 1 278 ? -50.190 -17.617 28.581 1.00 96.12 278 THR A C 1
ATOM 2245 O O . THR A 1 278 ? -50.126 -17.536 27.356 1.00 96.12 278 THR A O 1
ATOM 2248 N N . THR A 1 279 ? -50.857 -16.702 29.288 1.00 96.44 279 THR A N 1
ATOM 2249 C CA . THR A 1 279 ? -51.534 -15.542 28.700 1.00 96.44 279 THR A CA 1
ATOM 2250 C C . THR A 1 279 ? -50.585 -14.359 28.532 1.00 96.44 279 THR A C 1
ATOM 2252 O O . THR A 1 279 ? -49.706 -14.134 29.368 1.00 96.44 279 THR A O 1
ATOM 2255 N N . ALA A 1 280 ? -50.813 -13.553 27.490 1.00 96.38 280 ALA A N 1
ATOM 2256 C CA . ALA A 1 280 ? -50.036 -12.347 27.224 1.00 96.38 280 ALA A CA 1
ATOM 2257 C C . ALA A 1 280 ? -49.992 -11.426 28.457 1.00 96.38 280 ALA A C 1
ATOM 2259 O O . ALA A 1 280 ? -51.025 -10.955 28.936 1.00 96.38 280 ALA A O 1
ATOM 2260 N N . THR A 1 281 ? -48.788 -11.179 28.970 1.00 96.44 281 THR A N 1
ATOM 2261 C CA . THR A 1 281 ? -48.557 -10.442 30.215 1.00 96.44 281 THR A CA 1
ATOM 2262 C C . THR A 1 281 ? -47.633 -9.261 29.954 1.00 96.44 281 THR A C 1
ATOM 2264 O O . THR A 1 281 ? -46.580 -9.395 29.333 1.00 96.44 281 THR A O 1
ATOM 2267 N N . ASN A 1 282 ? -48.030 -8.081 30.427 1.00 96.56 282 ASN A N 1
ATOM 2268 C CA . ASN A 1 282 ? -47.232 -6.868 30.292 1.00 96.56 282 ASN A CA 1
ATOM 2269 C C . ASN A 1 282 ? -46.137 -6.829 31.362 1.00 96.56 282 ASN A C 1
ATOM 2271 O O . ASN A 1 282 ? -46.433 -6.817 32.556 1.00 96.56 282 ASN A O 1
ATOM 2275 N N . VAL A 1 283 ? -44.879 -6.769 30.931 1.00 94.19 283 VAL A N 1
ATOM 2276 C CA . VAL A 1 283 ? -43.698 -6.752 31.800 1.00 94.19 283 VAL A CA 1
ATOM 2277 C C . VAL A 1 283 ? -42.761 -5.595 31.462 1.00 94.19 283 VAL A C 1
ATOM 2279 O O . VAL A 1 283 ? -42.772 -5.052 30.353 1.00 94.19 283 VAL A O 1
ATOM 2282 N N . VAL A 1 284 ? -41.942 -5.213 32.444 1.00 95.12 284 VAL A N 1
ATOM 2283 C CA . VAL A 1 284 ? -40.893 -4.195 32.317 1.00 95.12 284 VAL A CA 1
ATOM 2284 C C . VAL A 1 284 ? -39.587 -4.777 32.851 1.00 95.12 284 VAL A C 1
ATOM 2286 O O . VAL A 1 284 ? -39.479 -5.085 34.036 1.00 95.12 284 VAL A O 1
ATOM 2289 N N . PHE A 1 285 ? -38.584 -4.899 31.988 1.00 92.81 285 PHE A N 1
ATOM 2290 C CA . PHE A 1 285 ? -37.250 -5.376 32.336 1.00 92.81 285 PHE A CA 1
ATOM 2291 C C . PHE A 1 285 ? -36.373 -4.211 32.777 1.00 92.81 285 PHE A C 1
ATOM 2293 O O . PHE A 1 285 ? -36.267 -3.204 32.078 1.00 92.81 285 PHE A O 1
ATOM 2300 N N . LYS A 1 286 ? -35.706 -4.345 33.922 1.00 93.06 286 LYS A N 1
ATOM 2301 C CA . LYS A 1 286 ? -34.799 -3.322 34.453 1.00 93.06 286 LYS A CA 1
ATOM 2302 C C . LYS A 1 286 ? -33.436 -3.925 34.747 1.00 93.06 286 LYS A C 1
ATOM 2304 O O . LYS A 1 286 ? -33.350 -5.032 35.268 1.00 93.06 286 LYS A O 1
ATOM 2309 N N . LEU A 1 287 ? -32.375 -3.183 34.437 1.00 92.88 287 LEU A N 1
ATOM 2310 C CA . LEU A 1 287 ? -31.005 -3.532 34.811 1.00 92.88 287 LEU A CA 1
ATOM 2311 C C . LEU A 1 287 ? -30.526 -2.568 35.892 1.00 92.88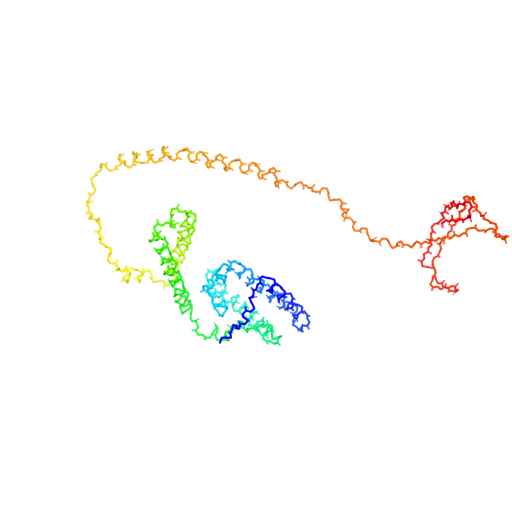 287 LEU A C 1
ATOM 2313 O O . LEU A 1 287 ? -30.641 -1.353 35.723 1.00 92.88 287 LEU A O 1
ATOM 2317 N N . HIS A 1 288 ? -29.959 -3.103 36.968 1.00 95.12 288 HIS A N 1
ATOM 2318 C CA . HIS A 1 288 ? -29.424 -2.336 38.094 1.00 95.12 288 HIS A CA 1
ATOM 2319 C C . HIS A 1 288 ? -27.930 -2.616 38.286 1.00 95.12 288 HIS A C 1
ATOM 2321 O O . HIS A 1 288 ? -27.424 -3.647 37.847 1.00 95.12 288 HIS A O 1
ATOM 2327 N N . THR A 1 289 ? -27.220 -1.709 38.962 1.00 96.12 289 THR A N 1
ATOM 2328 C CA . THR A 1 289 ? -25.793 -1.886 39.297 1.00 96.12 289 THR A CA 1
ATOM 2329 C C . THR A 1 289 ? -25.533 -2.917 40.402 1.00 96.12 289 THR A C 1
ATOM 2331 O O . THR A 1 289 ? -24.396 -3.351 40.558 1.00 96.12 289 THR A O 1
ATOM 2334 N N . ALA A 1 290 ? -26.549 -3.283 41.189 1.00 93.75 290 ALA A N 1
ATOM 2335 C CA . ALA A 1 290 ? -26.441 -4.212 42.313 1.00 93.75 290 ALA A CA 1
ATOM 2336 C C . ALA A 1 290 ? -27.785 -4.910 42.587 1.00 93.75 290 ALA A C 1
ATOM 2338 O O . ALA A 1 290 ? -28.838 -4.386 42.224 1.00 93.75 290 ALA A O 1
ATOM 2339 N N . ALA A 1 291 ? -27.745 -6.067 43.260 1.00 89.75 291 ALA A N 1
ATOM 2340 C CA . ALA A 1 291 ? -28.930 -6.863 43.607 1.00 89.75 291 ALA A CA 1
ATOM 2341 C C . ALA A 1 291 ? -29.855 -6.186 44.640 1.00 89.75 291 ALA A C 1
ATOM 2343 O O . ALA A 1 291 ? -31.050 -6.463 44.672 1.00 89.75 291 ALA A O 1
ATOM 2344 N N . SER A 1 292 ? -29.316 -5.289 45.472 1.00 94.50 292 SER A N 1
ATOM 2345 C CA . SER A 1 292 ? -30.075 -4.440 46.395 1.00 94.50 292 SER A CA 1
ATOM 2346 C C . SER A 1 292 ? -29.396 -3.073 46.513 1.00 94.50 292 SER A C 1
ATOM 2348 O O . SER A 1 292 ? -28.168 -2.992 46.483 1.00 94.50 292 SER A O 1
ATOM 2350 N N . GLY A 1 293 ? -30.182 -1.994 46.588 1.00 90.75 293 GLY A N 1
ATOM 2351 C CA . GLY A 1 293 ? -29.688 -0.613 46.726 1.00 90.75 293 GLY A CA 1
ATOM 2352 C C . GLY A 1 293 ? -28.962 -0.016 45.505 1.00 90.75 293 GLY A C 1
ATOM 2353 O O . GLY A 1 293 ? -28.381 1.059 45.622 1.00 90.75 293 GLY A O 1
ATOM 2354 N N . GLY A 1 294 ? -28.962 -0.686 44.346 1.00 93.69 294 GLY A N 1
ATOM 2355 C CA . GLY A 1 294 ? -28.275 -0.223 43.131 1.00 93.69 294 GLY A CA 1
ATOM 2356 C C . GLY A 1 294 ? -29.064 0.789 42.285 1.00 93.69 294 GLY A C 1
ATOM 2357 O O . GLY A 1 294 ? -30.296 0.800 42.279 1.00 93.69 294 GLY A O 1
ATOM 2358 N N . SER A 1 295 ? -28.351 1.590 41.490 1.00 95.19 295 SER A N 1
ATOM 2359 C CA . SER A 1 295 ? -28.942 2.541 40.536 1.00 95.19 295 SER A CA 1
ATOM 2360 C C . SER A 1 295 ? -29.420 1.833 39.264 1.00 95.19 295 SER A C 1
ATOM 2362 O O . SER A 1 295 ? -28.774 0.901 38.781 1.00 95.19 295 SER A O 1
ATOM 2364 N N . GLN A 1 296 ? -30.545 2.282 38.699 1.00 94.44 296 GLN A N 1
ATOM 2365 C CA . GLN A 1 296 ? -31.090 1.757 37.442 1.00 94.44 296 GLN A CA 1
ATOM 2366 C C . GLN A 1 296 ? -30.215 2.194 36.253 1.00 94.44 296 GLN A C 1
ATOM 2368 O O . GLN A 1 296 ? -30.042 3.386 36.011 1.00 94.44 296 GLN A O 1
ATOM 2373 N N . LEU A 1 297 ? -29.691 1.229 35.496 1.00 92.19 297 LEU A N 1
ATOM 2374 C CA . LEU A 1 297 ? -28.893 1.434 34.280 1.00 92.19 297 LEU A CA 1
ATOM 2375 C C . LEU A 1 297 ? -29.739 1.368 33.005 1.00 92.19 297 LEU A C 1
ATOM 2377 O O . LEU A 1 297 ? -29.424 2.019 32.012 1.00 92.19 297 LEU A O 1
ATOM 2381 N N . TYR A 1 298 ? -30.796 0.557 33.026 1.00 90.50 298 TYR A N 1
ATOM 2382 C CA . TYR A 1 298 ? -31.687 0.342 31.891 1.00 90.50 298 TYR A CA 1
ATOM 2383 C C . TYR A 1 298 ? -33.099 0.035 32.382 1.00 90.50 298 TYR A C 1
ATOM 2385 O O . TYR A 1 298 ? -33.273 -0.635 33.399 1.00 90.50 298 TYR A O 1
ATOM 2393 N N . THR A 1 299 ? -34.098 0.504 31.641 1.00 93.44 299 THR A N 1
ATOM 2394 C CA . THR A 1 299 ? -35.488 0.067 31.755 1.00 93.44 299 THR A CA 1
ATOM 2395 C C . THR A 1 299 ? -36.007 -0.153 30.348 1.00 93.44 299 THR A C 1
ATOM 2397 O O . THR A 1 299 ? -35.848 0.710 29.482 1.00 93.44 299 THR A O 1
ATOM 2400 N N . SER A 1 300 ? -36.630 -1.299 30.109 1.00 89.56 300 SER A N 1
ATOM 2401 C CA . SER A 1 300 ? -37.471 -1.451 28.936 1.00 89.56 300 SER A CA 1
ATOM 2402 C C . SER A 1 300 ? -38.692 -0.540 29.090 1.00 89.56 300 SER A C 1
ATOM 2404 O O . SER A 1 300 ? -39.045 -0.113 30.196 1.00 89.56 300 SER A O 1
ATOM 2406 N N . GLY A 1 301 ? -39.361 -0.248 27.976 1.00 91.94 301 GLY A N 1
ATOM 2407 C CA . GLY A 1 301 ? -40.767 0.141 28.034 1.00 91.94 301 GLY A CA 1
ATOM 2408 C C . GLY A 1 301 ? -41.631 -1.032 28.507 1.00 91.94 301 GLY A C 1
ATOM 2409 O O . GLY A 1 301 ? -41.128 -2.128 28.769 1.00 91.94 301 GLY A O 1
ATOM 2410 N N . THR A 1 302 ? -42.943 -0.817 28.582 1.00 94.31 302 THR A N 1
ATOM 2411 C CA . THR A 1 302 ? -43.880 -1.932 28.768 1.00 94.31 302 THR A CA 1
ATOM 2412 C C . THR A 1 302 ? -43.870 -2.787 27.508 1.00 94.31 302 THR A C 1
ATOM 2414 O O . THR A 1 302 ? -44.113 -2.277 26.416 1.00 94.31 302 THR A O 1
ATOM 2417 N N . CYS A 1 303 ? -43.573 -4.072 27.660 1.00 91.81 303 CYS A N 1
ATOM 2418 C CA . CYS A 1 303 ? -43.613 -5.047 26.579 1.00 91.81 303 CYS A CA 1
ATOM 2419 C C . CYS A 1 303 ? -44.545 -6.196 26.958 1.00 91.81 303 CYS A C 1
ATOM 2421 O O . CYS A 1 303 ? -44.567 -6.629 28.108 1.00 91.81 303 CYS A O 1
ATOM 2423 N N . SER A 1 304 ? -45.342 -6.653 25.996 1.00 95.31 304 SER A N 1
ATOM 2424 C CA . SER A 1 304 ? -46.239 -7.790 26.181 1.00 95.31 304 SER A CA 1
ATOM 2425 C C . SER A 1 304 ? -45.489 -9.065 25.810 1.00 95.31 304 SER A C 1
ATOM 2427 O O . SER A 1 304 ? -45.069 -9.211 24.662 1.00 95.31 304 SER A O 1
ATOM 2429 N N . ILE A 1 305 ? -45.281 -9.956 26.779 1.00 94.19 305 ILE A N 1
ATOM 2430 C CA . ILE A 1 305 ? -44.692 -11.279 26.552 1.00 94.19 305 ILE A CA 1
ATOM 2431 C C . ILE A 1 305 ? -45.801 -12.323 26.513 1.00 94.19 305 ILE A C 1
ATOM 2433 O O . ILE A 1 305 ? -46.717 -12.284 27.331 1.00 94.19 305 ILE A O 1
ATOM 2437 N N . THR A 1 306 ? -45.732 -13.237 25.548 1.00 96.25 306 THR A N 1
ATOM 2438 C CA . THR A 1 306 ? -46.662 -14.369 25.419 1.00 96.25 306 THR A CA 1
ATOM 2439 C C . THR A 1 306 ? -45.858 -15.649 25.610 1.00 96.25 306 THR A C 1
ATOM 2441 O O . THR A 1 306 ? -45.199 -16.072 24.661 1.00 96.25 306 THR A O 1
ATOM 2444 N N . PRO A 1 307 ? -45.830 -16.209 26.830 1.00 95.25 307 PRO A N 1
ATOM 2445 C CA . PRO A 1 307 ? -45.059 -17.412 27.106 1.00 95.25 307 PRO A CA 1
ATOM 2446 C C . PRO A 1 307 ? -45.654 -18.658 26.440 1.00 95.25 307 PRO A C 1
ATOM 2448 O O . PRO A 1 307 ? -46.822 -18.663 26.044 1.00 95.25 307 PRO A O 1
ATOM 2451 N N . ASP A 1 308 ? -44.863 -19.723 26.336 1.00 96.00 308 ASP A N 1
ATOM 2452 C CA . ASP A 1 308 ? -45.341 -21.032 25.878 1.00 96.00 308 ASP A CA 1
ATOM 2453 C C . ASP A 1 308 ? -46.191 -21.769 26.939 1.00 96.00 308 ASP A C 1
ATOM 2455 O O . ASP A 1 308 ? -46.530 -21.216 27.987 1.00 96.00 308 ASP A O 1
ATOM 2459 N N . GLN A 1 309 ? -46.561 -23.030 26.673 1.00 95.06 309 GLN A N 1
ATOM 2460 C CA . GLN A 1 309 ? -47.382 -23.846 27.585 1.00 95.06 309 GLN A CA 1
ATOM 2461 C C . GLN A 1 309 ? -46.726 -24.092 28.952 1.00 95.06 309 GLN A C 1
ATOM 2463 O O . GLN A 1 309 ? -47.433 -24.321 29.933 1.00 95.06 309 GLN A O 1
ATOM 2468 N N . ASP A 1 310 ? -45.398 -24.000 29.027 1.00 91.44 310 ASP A N 1
ATOM 2469 C CA . ASP A 1 310 ? -44.631 -24.143 30.258 1.00 91.44 310 ASP A CA 1
ATOM 2470 C C . ASP A 1 310 ? -44.362 -22.795 30.937 1.00 91.44 310 ASP A C 1
ATOM 2472 O O . ASP A 1 310 ? -43.812 -22.765 32.043 1.00 91.44 310 ASP A O 1
ATOM 2476 N N . GLY A 1 311 ? -44.795 -21.682 30.339 1.00 92.06 311 GLY A N 1
ATOM 2477 C CA . GLY A 1 311 ? -44.595 -20.332 30.853 1.00 92.06 311 GLY A CA 1
ATOM 2478 C C . GLY A 1 311 ? -43.249 -19.726 30.455 1.00 92.06 311 GLY A C 1
ATOM 2479 O O . GLY A 1 311 ? -42.844 -18.740 31.072 1.00 92.06 311 GLY A O 1
ATOM 2480 N N . ILE A 1 312 ? -42.542 -20.295 29.473 1.00 94.19 312 ILE A N 1
ATOM 2481 C CA . ILE A 1 312 ? -41.204 -19.869 29.040 1.00 94.19 312 ILE A CA 1
ATOM 2482 C C . ILE A 1 312 ? -41.296 -18.768 27.972 1.00 94.19 312 ILE A C 1
ATOM 2484 O O . ILE A 1 312 ? -42.127 -18.846 27.066 1.00 94.19 312 ILE A O 1
ATOM 2488 N N . PHE A 1 313 ? -40.432 -17.751 28.075 1.00 91.25 313 PHE A N 1
ATOM 2489 C CA . PHE A 1 313 ? -40.299 -16.637 27.124 1.00 91.25 313 PHE A CA 1
ATOM 2490 C C . PHE A 1 313 ? -38.842 -16.199 26.934 1.00 91.25 313 PHE A C 1
ATOM 2492 O O . PHE A 1 313 ? -38.008 -16.475 27.835 1.00 91.25 313 PHE A O 1
#